Protein AF-A0A1H9XNV6-F1 (afdb_monomer_lite)

Structure (mmCIF, N/CA/C/O backbone):
data_AF-A0A1H9XNV6-F1
#
_entry.id   AF-A0A1H9XNV6-F1
#
loop_
_atom_site.group_PDB
_atom_site.id
_atom_site.type_symbol
_atom_site.label_atom_id
_atom_site.label_alt_id
_atom_site.label_comp_id
_atom_site.label_asym_id
_atom_site.label_entity_id
_atom_site.label_seq_id
_atom_site.pdbx_PDB_ins_code
_atom_site.Cartn_x
_atom_site.Cartn_y
_atom_site.Cartn_z
_atom_site.occupancy
_atom_site.B_iso_or_equiv
_atom_site.auth_seq_id
_atom_site.auth_comp_id
_atom_site.auth_asym_id
_atom_site.auth_atom_id
_atom_site.pdbx_PDB_model_num
ATOM 1 N N . MET A 1 1 ? 0.832 6.427 0.442 1.00 56.38 1 MET A N 1
ATOM 2 C CA . MET A 1 1 ? 0.670 7.611 1.283 1.00 56.38 1 MET A CA 1
ATOM 3 C C . MET A 1 1 ? -0.783 7.659 1.740 1.00 56.38 1 MET A C 1
ATOM 5 O O . MET A 1 1 ? -1.676 7.800 0.912 1.00 56.38 1 MET A O 1
ATOM 9 N N . ILE A 1 2 ? -1.029 7.359 3.017 1.00 61.12 2 ILE A N 1
ATOM 10 C CA . ILE A 1 2 ? -2.388 7.153 3.539 1.00 61.12 2 ILE A CA 1
ATOM 11 C C . ILE A 1 2 ? -2.660 8.189 4.638 1.00 61.12 2 ILE A C 1
ATOM 13 O O . ILE A 1 2 ? -2.152 8.027 5.748 1.00 61.12 2 ILE A O 1
ATOM 17 N N . ASP A 1 3 ? -3.469 9.208 4.348 1.00 64.69 3 ASP A N 1
ATOM 18 C CA . ASP A 1 3 ? -4.122 10.038 5.367 1.00 64.69 3 ASP A CA 1
ATOM 19 C C . ASP A 1 3 ? -5.296 9.254 5.970 1.00 64.69 3 ASP A C 1
ATOM 21 O O . ASP A 1 3 ? -6.342 9.085 5.349 1.00 64.69 3 ASP A O 1
ATOM 25 N N . VAL A 1 4 ? -5.094 8.700 7.165 1.00 65.44 4 VAL A N 1
ATOM 26 C CA . VAL A 1 4 ? -6.136 7.982 7.920 1.00 65.44 4 VAL A CA 1
ATOM 27 C C . VAL A 1 4 ? -6.891 8.929 8.861 1.00 65.44 4 VAL A C 1
ATOM 29 O O . VAL A 1 4 ? -8.030 8.643 9.229 1.00 65.44 4 VAL A O 1
ATOM 32 N N . GLU A 1 5 ? -6.277 10.049 9.252 1.00 63.59 5 GLU A N 1
ATOM 33 C CA . GLU A 1 5 ? -6.845 10.975 10.233 1.00 63.59 5 GLU A CA 1
ATOM 34 C C . GLU A 1 5 ? -7.959 11.824 9.629 1.00 63.59 5 GLU A C 1
ATOM 36 O O . GLU A 1 5 ? -9.068 11.832 10.170 1.00 63.59 5 GLU A O 1
ATOM 41 N N . GLY A 1 6 ? -7.693 12.476 8.493 1.00 60.25 6 GLY A N 1
ATOM 42 C CA . GLY A 1 6 ? -8.691 13.252 7.758 1.00 60.25 6 GLY A CA 1
ATOM 43 C C . GLY A 1 6 ? -9.775 12.362 7.157 1.00 60.25 6 GLY A C 1
ATOM 44 O O . GLY A 1 6 ? -10.949 12.726 7.115 1.00 60.25 6 GLY A O 1
ATOM 45 N N . ALA A 1 7 ? -9.395 11.144 6.776 1.00 64.62 7 ALA A N 1
ATOM 46 C CA . ALA A 1 7 ? -10.280 10.144 6.208 1.00 64.62 7 ALA A CA 1
ATOM 47 C C . ALA A 1 7 ? -11.441 9.737 7.122 1.00 64.62 7 ALA A C 1
ATOM 49 O O . ALA A 1 7 ? -12.591 9.659 6.692 1.00 64.62 7 ALA A O 1
ATOM 50 N N . LEU A 1 8 ? -11.122 9.437 8.378 1.00 72.75 8 LEU A N 1
ATOM 51 C CA . LEU A 1 8 ? -12.080 8.913 9.347 1.00 72.75 8 LEU A CA 1
ATOM 52 C C . LEU A 1 8 ? -12.592 9.991 10.312 1.00 72.75 8 LEU A C 1
ATOM 54 O O . LEU A 1 8 ? -13.375 9.666 11.195 1.00 72.75 8 LEU A O 1
ATOM 58 N N . ASP A 1 9 ? -12.171 11.250 10.159 1.00 77.12 9 ASP A N 1
ATOM 59 C CA . ASP A 1 9 ? -12.415 12.322 11.135 1.00 77.12 9 ASP A CA 1
ATOM 60 C C . ASP A 1 9 ? -11.984 11.911 12.558 1.00 77.12 9 ASP A C 1
ATOM 62 O O . ASP A 1 9 ? -12.697 12.078 13.552 1.00 77.12 9 ASP A O 1
ATOM 66 N N . LEU A 1 10 ? -10.786 11.321 12.663 1.00 80.62 10 LEU A N 1
ATOM 67 C CA . LEU A 1 10 ? -10.248 10.856 13.946 1.00 80.62 10 LEU A CA 1
ATOM 68 C C . LEU A 1 10 ? -10.133 12.018 14.943 1.00 80.62 10 LEU A C 1
ATOM 70 O O . LEU A 1 10 ? -10.534 11.882 16.103 1.00 80.62 10 LEU A O 1
ATOM 74 N N . GLY A 1 11 ? -9.677 13.181 14.469 1.00 79.81 11 GLY A N 1
ATOM 75 C CA . GLY A 1 11 ? -9.565 14.399 15.269 1.00 79.81 11 GLY A CA 1
ATOM 76 C C . GLY A 1 11 ? -10.910 14.875 15.829 1.00 79.81 11 GLY A C 1
ATOM 77 O O . GLY A 1 11 ? -10.991 15.179 17.021 1.00 79.81 11 GLY A O 1
ATOM 78 N N . GLY A 1 12 ? -11.982 14.861 15.026 1.00 82.75 12 GLY A N 1
ATOM 79 C CA . GLY A 1 12 ? -13.337 15.204 15.474 1.00 82.75 12 GLY A CA 1
ATOM 80 C C . GLY A 1 12 ? -13.887 14.262 16.550 1.00 82.75 12 GLY A C 1
ATOM 81 O O . GLY A 1 12 ? -14.719 14.662 17.365 1.00 82.75 12 GLY A O 1
ATOM 82 N N . GLN A 1 13 ? -13.367 13.034 16.624 1.00 85.19 13 GLN A N 1
ATOM 83 C CA . GLN A 1 13 ? -13.712 12.036 17.643 1.00 85.19 13 GLN A CA 1
ATOM 84 C C . GLN A 1 13 ? -12.765 12.027 18.858 1.00 85.19 13 GLN A C 1
ATOM 86 O O . GLN A 1 13 ? -12.907 11.176 19.749 1.00 85.19 13 GLN A O 1
ATOM 91 N N . GLY A 1 14 ? -11.801 12.954 18.913 1.00 86.44 14 GLY A N 1
ATOM 92 C CA . GLY A 1 14 ? -10.787 13.026 19.967 1.00 86.44 14 GLY A CA 1
ATOM 93 C C . GLY A 1 14 ? -9.754 11.897 19.903 1.00 86.44 14 GLY A C 1
ATOM 94 O O . GLY A 1 14 ? -9.143 11.569 20.922 1.00 86.44 14 GLY A O 1
ATOM 95 N N . VAL A 1 15 ? -9.586 11.278 18.732 1.00 87.94 15 VAL A N 1
ATOM 96 C CA . VAL A 1 15 ? -8.558 10.273 18.461 1.00 87.94 15 VAL A CA 1
ATOM 97 C C . VAL A 1 15 ? -7.343 10.956 17.842 1.00 87.94 15 VAL A C 1
ATOM 99 O O . VAL A 1 15 ? -7.462 11.736 16.905 1.00 87.94 15 VAL A O 1
ATOM 102 N N . SER A 1 16 ? -6.164 10.614 18.349 1.00 88.12 16 SER A N 1
ATOM 103 C CA . SER A 1 16 ? -4.876 10.979 17.749 1.00 88.12 16 SER A CA 1
ATOM 104 C C . SER A 1 16 ? -4.240 9.756 17.102 1.00 88.12 16 SER A C 1
ATOM 106 O O . SER A 1 16 ? -4.305 8.666 17.680 1.00 88.12 16 SER A O 1
ATOM 108 N N . ALA A 1 17 ? -3.611 9.912 15.939 1.00 86.19 17 ALA A N 1
ATOM 109 C CA . ALA A 1 17 ? -2.776 8.890 15.331 1.00 86.19 17 ALA A CA 1
ATOM 110 C C . ALA A 1 17 ? -1.292 9.256 15.451 1.00 86.19 17 ALA A C 1
ATOM 112 O O . ALA A 1 17 ? -0.876 10.408 15.400 1.00 86.19 17 ALA A O 1
ATOM 113 N N . ALA A 1 18 ? -0.461 8.236 15.629 1.00 86.75 18 ALA A N 1
ATOM 114 C CA . ALA A 1 18 ? 0.985 8.370 15.590 1.00 86.75 18 ALA A CA 1
ATOM 115 C C . ALA A 1 18 ? 1.593 7.192 14.837 1.00 86.75 18 ALA A C 1
ATOM 117 O O . ALA A 1 18 ? 1.242 6.035 15.079 1.00 86.75 18 ALA A O 1
ATOM 118 N N . THR A 1 19 ? 2.550 7.465 13.959 1.00 85.38 19 THR A N 1
ATOM 119 C CA . THR A 1 19 ? 3.319 6.424 13.271 1.00 85.38 19 THR A CA 1
ATOM 120 C C . THR A 1 19 ? 4.231 5.654 14.225 1.00 85.38 19 THR A C 1
ATOM 122 O O . THR A 1 19 ? 4.828 6.239 15.129 1.00 85.38 19 THR A O 1
ATOM 125 N N . ILE A 1 20 ? 4.400 4.349 13.997 1.00 86.50 20 ILE A N 1
ATOM 126 C CA . ILE A 1 20 ? 5.272 3.476 14.800 1.00 86.50 20 ILE A CA 1
ATOM 127 C C . ILE A 1 20 ? 6.121 2.547 13.926 1.00 86.50 20 ILE A C 1
ATOM 129 O O . ILE A 1 20 ? 5.729 2.165 12.831 1.00 86.50 20 ILE A O 1
ATOM 133 N N . GLY A 1 21 ? 7.276 2.104 14.429 1.00 77.50 21 GLY A N 1
ATOM 134 C CA . GLY A 1 21 ? 7.992 0.958 13.849 1.00 77.50 21 GLY A CA 1
ATOM 135 C C . GLY A 1 21 ? 8.561 1.166 12.438 1.00 77.50 21 GLY A C 1
ATOM 136 O O . GLY A 1 21 ? 8.594 0.220 11.656 1.00 77.50 21 GLY A O 1
ATOM 137 N N . GLY A 1 22 ? 9.021 2.377 12.111 1.00 71.81 22 GLY A N 1
ATOM 138 C CA . GLY A 1 22 ? 9.703 2.673 10.842 1.00 71.81 22 GLY A CA 1
ATOM 139 C C . GLY A 1 22 ? 8.823 3.291 9.753 1.00 71.81 22 GLY A C 1
ATOM 140 O O . GLY A 1 22 ? 9.352 3.664 8.706 1.00 71.81 22 GLY A O 1
ATOM 141 N N . SER A 1 23 ? 7.522 3.449 10.009 1.00 75.12 23 SER A N 1
ATOM 142 C CA . SER A 1 23 ? 6.676 4.405 9.290 1.00 75.12 23 SER A CA 1
ATOM 143 C C . SER A 1 23 ? 6.965 5.828 9.766 1.00 75.12 23 SER A C 1
ATOM 145 O O . SER A 1 23 ? 7.328 6.020 10.929 1.00 75.12 23 SER A O 1
ATOM 147 N N . GLY A 1 24 ? 6.781 6.813 8.895 1.00 72.94 24 GLY A N 1
ATOM 148 C CA . GLY A 1 24 ? 6.960 8.225 9.228 1.00 72.94 24 GLY A CA 1
ATOM 149 C C . GLY A 1 24 ? 5.939 9.097 8.517 1.00 72.94 24 GLY A C 1
ATOM 150 O O . GLY A 1 24 ? 5.218 8.614 7.648 1.00 72.94 24 GLY A O 1
ATOM 151 N N . HIS A 1 25 ? 5.899 10.371 8.887 1.00 68.56 25 HIS A N 1
ATOM 152 C CA . HIS A 1 25 ? 5.099 11.359 8.178 1.00 68.56 25 HIS A CA 1
ATOM 153 C C . HIS A 1 25 ? 5.907 11.998 7.049 1.00 68.56 25 HIS A C 1
ATOM 155 O O . HIS A 1 25 ? 7.105 12.258 7.200 1.00 68.56 25 HIS A O 1
ATOM 161 N N . ILE A 1 26 ? 5.242 12.232 5.924 1.00 63.69 26 ILE A N 1
ATOM 162 C CA . ILE A 1 26 ? 5.661 13.204 4.916 1.00 63.69 26 ILE A CA 1
ATOM 163 C C . ILE A 1 26 ? 4.458 14.123 4.759 1.00 63.69 26 ILE A C 1
ATOM 165 O O . ILE A 1 26 ? 3.396 13.654 4.363 1.00 63.69 26 ILE A O 1
ATOM 169 N N . ASP A 1 27 ? 4.627 15.390 5.129 1.00 69.00 27 ASP A N 1
ATOM 170 C CA . ASP A 1 27 ? 3.523 16.338 5.293 1.00 69.00 27 ASP A CA 1
ATOM 171 C C . ASP A 1 27 ? 2.442 15.767 6.241 1.00 69.00 27 ASP A C 1
ATOM 173 O O . ASP A 1 27 ? 2.792 15.252 7.309 1.00 69.00 27 ASP A O 1
ATOM 177 N N . ASP A 1 28 ? 1.161 15.832 5.875 1.00 63.50 28 ASP A N 1
ATOM 178 C CA . ASP A 1 28 ? 0.044 15.326 6.693 1.00 63.50 28 ASP A CA 1
ATOM 179 C C . ASP A 1 28 ? -0.185 13.811 6.534 1.00 63.50 28 ASP A C 1
ATOM 181 O O . ASP A 1 28 ? -1.018 13.207 7.208 1.00 63.50 28 ASP A O 1
ATOM 185 N N . ASP A 1 29 ? 0.587 13.156 5.671 1.00 63.88 29 ASP A N 1
ATOM 186 C CA . ASP A 1 29 ? 0.345 11.777 5.303 1.00 63.88 29 ASP A CA 1
ATOM 187 C C . ASP A 1 29 ? 1.279 10.777 5.980 1.00 63.88 29 ASP A C 1
ATOM 189 O O . ASP A 1 29 ? 2.454 11.036 6.259 1.00 63.88 29 ASP A O 1
ATOM 193 N N . VAL A 1 30 ? 0.783 9.545 6.129 1.00 67.88 30 VAL A N 1
ATOM 194 C CA . VAL A 1 30 ? 1.601 8.435 6.608 1.00 67.88 30 VAL A CA 1
ATOM 195 C C . VAL A 1 30 ? 2.302 7.728 5.450 1.00 67.88 30 VAL A C 1
ATOM 197 O O . VAL A 1 30 ? 1.680 7.200 4.515 1.00 67.88 30 VAL A O 1
ATOM 200 N N . ASN A 1 31 ? 3.627 7.662 5.557 1.00 70.56 31 ASN A N 1
ATOM 201 C CA . ASN A 1 31 ? 4.502 6.914 4.675 1.00 70.56 31 ASN A CA 1
ATOM 202 C C . ASN A 1 31 ? 4.976 5.611 5.335 1.00 70.56 31 ASN A C 1
ATOM 204 O O . ASN A 1 31 ? 5.517 5.596 6.447 1.00 70.56 31 ASN A O 1
ATOM 208 N N . PHE A 1 32 ? 4.823 4.513 4.600 1.00 72.88 32 PHE A N 1
ATOM 209 C CA . PHE A 1 32 ? 5.294 3.193 4.986 1.00 72.88 32 PHE A CA 1
ATOM 210 C C . PHE A 1 32 ? 6.372 2.724 4.019 1.00 72.88 32 PHE A C 1
ATOM 212 O O . PHE A 1 32 ? 6.174 2.708 2.806 1.00 72.88 32 PHE A O 1
ATOM 219 N N . LYS A 1 33 ? 7.501 2.269 4.562 1.00 72.38 33 LYS A N 1
ATOM 220 C CA . LYS A 1 33 ? 8.543 1.623 3.759 1.00 72.38 33 LYS A CA 1
ATOM 221 C C . LYS A 1 33 ? 8.139 0.194 3.414 1.00 72.38 33 LYS A C 1
ATOM 223 O O . LYS A 1 33 ? 7.502 -0.485 4.216 1.00 72.38 33 LYS A O 1
ATOM 228 N N . VAL A 1 34 ? 8.582 -0.296 2.262 1.00 75.69 34 VAL A N 1
ATOM 229 C CA . VAL A 1 34 ? 8.414 -1.704 1.880 1.00 75.69 34 VAL A CA 1
ATOM 230 C C . VAL A 1 34 ? 9.243 -2.597 2.809 1.00 75.69 34 VAL A C 1
ATOM 232 O O . VAL A 1 34 ? 10.436 -2.370 3.016 1.00 75.69 34 VAL A O 1
ATOM 235 N N . ALA A 1 35 ? 8.616 -3.620 3.387 1.00 74.69 35 ALA A N 1
ATOM 236 C CA . ALA A 1 35 ? 9.266 -4.572 4.278 1.00 74.69 35 ALA A CA 1
ATOM 237 C C . ALA A 1 35 ? 9.930 -5.719 3.514 1.00 74.69 35 ALA A C 1
ATOM 239 O O . ALA A 1 35 ? 9.489 -6.130 2.434 1.00 74.69 35 ALA A O 1
ATOM 240 N N . LYS A 1 36 ? 10.960 -6.305 4.137 1.00 73.12 36 LYS A N 1
ATOM 241 C CA . LYS A 1 36 ? 11.574 -7.554 3.675 1.00 73.12 36 LYS A CA 1
ATOM 242 C C . LYS A 1 36 ? 10.513 -8.660 3.601 1.00 73.12 36 LYS A C 1
ATOM 244 O O . LYS A 1 36 ? 9.711 -8.809 4.516 1.00 73.12 36 LYS A O 1
ATOM 249 N N . GLY A 1 37 ? 10.543 -9.446 2.525 1.00 71.25 37 GLY A N 1
ATOM 250 C CA . GLY A 1 37 ? 9.551 -10.494 2.260 1.00 71.25 37 GLY A CA 1
ATOM 251 C C . GLY A 1 37 ? 8.374 -10.036 1.396 1.00 71.25 37 GLY A C 1
ATOM 252 O O . GLY A 1 37 ? 7.551 -10.867 1.025 1.00 71.25 37 GLY A O 1
ATOM 253 N N . SER A 1 38 ? 8.318 -8.750 1.032 1.00 76.25 38 SER A N 1
ATOM 254 C CA . SER A 1 38 ? 7.492 -8.298 -0.089 1.00 76.25 38 SER A CA 1
ATOM 255 C C . SER A 1 38 ? 7.931 -9.000 -1.368 1.00 76.25 38 SER A C 1
ATOM 257 O O . SER A 1 38 ? 9.128 -9.123 -1.633 1.00 76.25 38 SER A O 1
ATOM 259 N N . ALA A 1 39 ? 6.967 -9.463 -2.151 1.00 80.81 39 ALA A N 1
ATOM 260 C CA . ALA A 1 39 ? 7.216 -10.188 -3.383 1.00 80.81 39 ALA A CA 1
ATOM 261 C C . ALA A 1 39 ? 6.242 -9.723 -4.458 1.00 80.81 39 ALA A C 1
ATOM 263 O O . ALA A 1 39 ? 5.031 -9.670 -4.238 1.00 80.81 39 ALA A O 1
ATOM 264 N N . ILE A 1 40 ? 6.787 -9.432 -5.632 1.00 79.88 40 ILE A N 1
ATOM 265 C CA . ILE A 1 40 ? 6.027 -9.112 -6.834 1.00 79.88 40 ILE A CA 1
ATOM 266 C C . ILE A 1 40 ? 6.156 -10.312 -7.762 1.00 79.88 40 ILE A C 1
ATOM 268 O O . ILE A 1 40 ? 7.252 -10.834 -7.959 1.00 79.88 40 ILE A O 1
ATOM 272 N N . SER A 1 41 ? 5.028 -10.783 -8.277 1.00 81.81 41 SER A N 1
ATOM 273 C CA . SER A 1 41 ? 4.967 -11.855 -9.264 1.00 81.81 41 SER A CA 1
ATOM 274 C C . SER A 1 41 ? 4.887 -11.234 -10.649 1.00 81.81 41 SER A C 1
ATOM 276 O O . SER A 1 41 ? 3.997 -10.428 -10.917 1.00 81.81 41 SER A O 1
ATOM 278 N N . TYR A 1 42 ? 5.804 -11.613 -11.530 1.00 80.06 42 TYR A N 1
ATOM 279 C CA . TYR A 1 42 ? 5.866 -11.109 -12.894 1.00 80.06 42 TYR A CA 1
ATOM 280 C C . TYR A 1 42 ? 6.319 -12.206 -13.858 1.00 80.06 42 TYR A C 1
ATOM 282 O O . TYR A 1 42 ? 7.082 -13.095 -13.486 1.00 80.06 42 TYR A O 1
ATOM 290 N N . ASP A 1 43 ? 5.821 -12.137 -15.089 1.00 77.56 43 ASP A N 1
ATOM 291 C CA . ASP A 1 43 ? 6.301 -12.901 -16.247 1.00 77.56 43 ASP A CA 1
ATOM 292 C C . ASP A 1 43 ? 5.819 -12.164 -17.504 1.00 77.56 43 ASP A C 1
ATOM 294 O O . ASP A 1 43 ? 4.636 -12.213 -17.859 1.00 77.56 43 ASP A O 1
ATOM 298 N N . ARG A 1 44 ? 6.738 -11.383 -18.090 1.00 76.38 44 ARG A N 1
ATOM 299 C CA . ARG A 1 44 ? 6.531 -10.362 -19.141 1.00 76.38 44 ARG A CA 1
ATOM 300 C C . ARG A 1 44 ? 5.603 -9.190 -18.799 1.00 76.38 44 ARG A C 1
ATOM 302 O O . ARG A 1 44 ? 5.702 -8.160 -19.448 1.00 76.38 44 ARG A O 1
ATOM 309 N N . GLN A 1 45 ? 4.762 -9.323 -17.779 1.00 78.88 45 GLN A N 1
ATOM 310 C CA . GLN A 1 45 ? 3.953 -8.273 -17.148 1.00 78.88 45 GLN A CA 1
ATOM 311 C C . GLN A 1 45 ? 3.908 -8.525 -15.634 1.00 78.88 45 GLN A C 1
ATOM 313 O O . GLN A 1 45 ? 4.161 -9.654 -15.188 1.00 78.88 45 GLN A O 1
ATOM 318 N N . ILE A 1 46 ? 3.582 -7.505 -14.834 1.00 80.38 46 ILE A N 1
ATOM 319 C CA . ILE A 1 46 ? 3.292 -7.690 -13.406 1.00 80.38 46 ILE A CA 1
ATOM 320 C C . ILE A 1 46 ? 1.937 -8.397 -13.293 1.00 80.38 46 ILE A C 1
ATOM 322 O O . ILE A 1 46 ? 0.962 -7.932 -13.856 1.00 80.38 46 ILE A O 1
ATOM 326 N N . ARG A 1 47 ? 1.876 -9.530 -12.581 1.00 81.81 47 ARG A N 1
ATOM 327 C CA . ARG A 1 47 ? 0.661 -10.368 -12.445 1.00 81.81 47 ARG A CA 1
ATOM 328 C C . ARG A 1 47 ? 0.030 -10.314 -11.052 1.00 81.81 47 ARG A C 1
ATOM 330 O O . ARG A 1 47 ? -0.964 -10.992 -10.780 1.00 81.81 47 ARG A O 1
ATOM 337 N N . GLY A 1 48 ? 0.674 -9.607 -10.129 1.00 80.19 48 GLY A N 1
ATOM 338 C CA . GLY A 1 48 ? 0.274 -9.510 -8.734 1.00 80.19 48 GLY A CA 1
ATOM 339 C C . GLY A 1 48 ? 1.463 -9.579 -7.787 1.00 80.19 48 GLY A C 1
ATOM 340 O O . GLY A 1 48 ? 2.614 -9.373 -8.166 1.00 80.19 48 GLY A O 1
ATOM 341 N N . GLY A 1 49 ? 1.185 -9.873 -6.524 1.00 82.12 49 GLY A N 1
ATOM 342 C CA . GLY A 1 49 ? 2.197 -9.903 -5.480 1.00 82.12 49 GLY A CA 1
ATOM 343 C C . GLY A 1 49 ? 1.653 -9.404 -4.158 1.00 82.12 49 GLY A C 1
ATOM 344 O O . GLY A 1 49 ? 0.574 -8.817 -4.094 1.00 82.12 49 GLY A O 1
ATOM 345 N N . ARG A 1 50 ? 2.418 -9.640 -3.099 1.00 85.38 50 ARG A N 1
ATOM 346 C CA . ARG A 1 50 ? 2.125 -9.125 -1.769 1.00 85.38 50 ARG A CA 1
ATOM 347 C C . ARG A 1 50 ? 3.216 -8.153 -1.380 1.00 85.38 50 ARG A C 1
ATOM 349 O O . ARG A 1 50 ? 4.381 -8.539 -1.279 1.00 85.38 50 ARG A O 1
ATOM 356 N N . VAL A 1 51 ? 2.822 -6.922 -1.100 1.00 84.25 51 VAL A N 1
ATOM 357 C CA . VAL A 1 51 ? 3.720 -5.918 -0.546 1.00 84.25 51 VAL A CA 1
ATOM 358 C C . VAL A 1 51 ? 3.436 -5.769 0.932 1.00 84.25 51 VAL A C 1
ATOM 360 O O . VAL A 1 51 ? 2.318 -5.474 1.337 1.00 84.25 51 VAL A O 1
ATOM 363 N N . LEU A 1 52 ? 4.454 -6.033 1.737 1.00 83.94 52 LEU A N 1
ATOM 364 C CA . LEU A 1 52 ? 4.438 -5.852 3.177 1.00 83.94 52 LEU A CA 1
ATOM 365 C C . LEU A 1 52 ? 4.920 -4.435 3.488 1.00 83.94 52 LEU A C 1
ATOM 367 O O . LEU A 1 52 ? 5.892 -3.965 2.899 1.00 83.94 52 LEU A O 1
ATOM 371 N N . LEU A 1 53 ? 4.265 -3.768 4.430 1.00 83.81 53 LEU A N 1
ATOM 372 C CA . LEU A 1 53 ? 4.576 -2.400 4.831 1.00 83.81 53 LEU A CA 1
ATOM 373 C C . LEU A 1 53 ? 5.189 -2.402 6.238 1.00 83.81 53 LEU A C 1
ATOM 375 O O . LEU A 1 53 ? 4.641 -2.998 7.168 1.00 83.81 53 LEU A O 1
ATOM 379 N N . LEU A 1 54 ? 6.352 -1.766 6.390 1.00 83.19 54 LEU A N 1
ATOM 380 C CA . LEU A 1 54 ? 7.043 -1.604 7.669 1.00 83.19 54 LEU A CA 1
ATOM 381 C C . LEU A 1 54 ? 6.337 -0.571 8.533 1.00 83.19 54 LEU A C 1
ATOM 383 O O . LEU A 1 54 ? 6.022 0.523 8.073 1.00 83.19 54 LEU A O 1
ATOM 387 N N . GLY A 1 55 ? 6.200 -0.901 9.812 1.00 86.50 55 GLY A N 1
ATOM 388 C CA . GLY A 1 55 ? 5.633 -0.012 10.811 1.00 86.50 55 GLY A CA 1
ATOM 389 C C . GLY A 1 55 ? 4.132 -0.170 10.979 1.00 86.50 55 GLY A C 1
ATOM 390 O O . GLY A 1 55 ? 3.579 -1.268 10.847 1.00 86.50 55 GLY A O 1
ATOM 391 N N . GLY A 1 56 ? 3.486 0.924 11.360 1.00 88.12 56 GLY A N 1
ATOM 392 C CA . GLY A 1 56 ? 2.088 0.912 11.743 1.00 88.12 56 GLY A CA 1
ATOM 393 C C . GLY A 1 56 ? 1.595 2.250 12.266 1.00 88.12 56 GLY A C 1
ATOM 394 O O . GLY A 1 56 ? 2.315 3.246 12.266 1.00 88.12 56 GLY A O 1
ATOM 395 N N . LEU A 1 57 ? 0.367 2.234 12.766 1.00 89.00 57 LEU A N 1
ATOM 396 C CA . LEU A 1 57 ? -0.272 3.359 13.431 1.00 89.00 57 LEU A CA 1
ATOM 397 C C . LEU A 1 57 ? -0.594 2.979 14.867 1.00 89.00 57 LEU A C 1
ATOM 399 O O . LEU A 1 57 ? -1.057 1.874 15.147 1.00 89.00 57 LEU A O 1
ATOM 403 N N . ARG A 1 58 ? -0.387 3.915 15.781 1.00 91.69 58 ARG A N 1
ATOM 404 C CA . ARG A 1 58 ? -0.967 3.893 17.114 1.00 91.69 58 ARG A CA 1
ATOM 405 C C . ARG A 1 58 ? -2.049 4.954 17.158 1.00 91.69 58 ARG A C 1
ATOM 407 O O . ARG A 1 58 ? -1.736 6.136 17.087 1.00 91.69 58 ARG A O 1
ATOM 414 N N . LEU A 1 59 ? -3.287 4.512 17.305 1.00 91.94 59 LEU A N 1
ATOM 415 C CA . LEU A 1 59 ? -4.435 5.367 17.554 1.00 91.94 59 LEU A CA 1
ATOM 416 C C . LEU A 1 59 ? -4.659 5.454 19.063 1.00 91.94 59 LEU A C 1
ATOM 418 O O . LEU A 1 59 ? -4.525 4.443 19.758 1.00 91.94 59 LEU A O 1
ATOM 422 N N . ALA A 1 60 ? -4.974 6.636 19.578 1.00 92.75 60 ALA A N 1
ATOM 423 C CA . ALA A 1 60 ? -5.190 6.844 21.005 1.00 92.75 60 ALA A CA 1
ATOM 424 C C . ALA A 1 60 ? -6.343 7.812 21.276 1.00 92.75 60 ALA A C 1
ATOM 426 O O . ALA A 1 60 ? -6.427 8.863 20.638 1.00 92.75 60 ALA A O 1
ATOM 427 N N . LYS A 1 61 ? -7.181 7.471 22.263 1.00 93.12 61 LYS A N 1
ATOM 428 C CA . LYS A 1 61 ? -8.255 8.319 22.801 1.00 93.12 61 LYS A CA 1
ATOM 429 C C . LYS A 1 61 ? -8.260 8.221 24.324 1.00 93.12 61 LYS A C 1
ATOM 431 O O . LYS A 1 61 ? -8.576 7.178 24.891 1.00 93.12 61 LYS A O 1
ATOM 436 N N . GLY A 1 62 ? -7.885 9.305 25.001 1.00 90.62 62 GLY A N 1
ATOM 437 C CA . GLY A 1 62 ? -7.667 9.274 26.450 1.00 90.62 62 GLY A CA 1
ATOM 438 C C . GLY A 1 62 ? -6.576 8.264 26.829 1.00 90.62 62 GLY A C 1
ATOM 439 O O . GLY A 1 62 ? -5.444 8.374 26.363 1.00 90.62 62 GLY A O 1
ATOM 440 N N . THR A 1 63 ? -6.913 7.286 27.673 1.00 90.38 63 THR A N 1
ATOM 441 C CA . THR A 1 63 ? -6.009 6.192 28.076 1.00 90.38 63 THR A CA 1
ATOM 442 C C . THR A 1 63 ? -6.057 4.982 27.145 1.00 90.38 63 THR A C 1
ATOM 444 O O . THR A 1 63 ? -5.179 4.124 27.228 1.00 90.38 63 THR A O 1
ATOM 447 N N . GLU A 1 64 ? -7.061 4.902 26.271 1.00 93.31 64 GLU A N 1
ATOM 448 C CA . GLU A 1 64 ? -7.239 3.780 25.355 1.00 93.31 64 GLU A CA 1
ATOM 449 C C . GLU A 1 64 ? -6.305 3.903 24.156 1.00 93.31 64 GLU A C 1
ATOM 451 O O . GLU A 1 64 ? -6.096 4.990 23.605 1.00 93.31 64 GLU A O 1
ATOM 456 N N . THR A 1 65 ? -5.746 2.768 23.733 1.00 93.12 65 THR A N 1
ATOM 457 C CA . THR A 1 65 ? -4.839 2.708 22.584 1.00 93.12 65 THR A CA 1
ATOM 458 C C . THR A 1 65 ? -5.152 1.520 21.687 1.00 93.12 65 THR A C 1
ATOM 460 O O . THR A 1 65 ? -5.443 0.420 22.152 1.00 93.12 65 THR A O 1
ATOM 463 N N . LEU A 1 66 ? -5.039 1.734 20.379 1.00 94.12 66 LEU A N 1
ATOM 464 C CA . LEU A 1 66 ? -5.230 0.722 19.353 1.00 94.12 66 LEU A CA 1
ATOM 465 C C . LEU A 1 66 ? -4.045 0.738 18.387 1.00 94.12 66 LEU A C 1
ATOM 467 O O . LEU A 1 66 ? -3.692 1.772 17.826 1.00 94.12 66 LEU A O 1
ATOM 471 N N . LEU A 1 67 ? -3.432 -0.426 18.176 1.00 93.81 67 LEU A N 1
ATOM 472 C CA . LEU A 1 67 ? -2.314 -0.5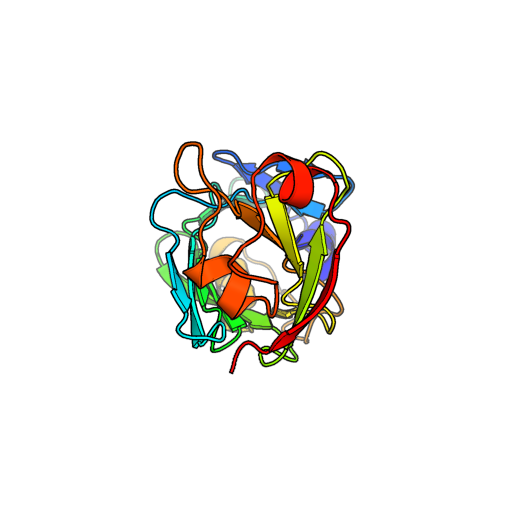82 17.248 1.00 93.81 67 LEU A CA 1
ATOM 473 C C . LEU A 1 67 ? -2.789 -1.165 15.920 1.00 93.81 67 LEU A C 1
ATOM 475 O O . LEU A 1 67 ? -3.361 -2.252 15.890 1.00 93.81 67 LEU A O 1
ATOM 479 N N . VAL A 1 68 ? -2.482 -0.486 14.822 1.00 91.75 68 VAL A N 1
ATOM 480 C CA . VAL A 1 68 ? -2.610 -0.993 13.454 1.00 91.75 68 VAL A CA 1
ATOM 481 C C . VAL A 1 68 ? -1.211 -1.342 12.964 1.00 91.75 68 VAL A C 1
ATOM 483 O O . VAL A 1 68 ? -0.338 -0.484 12.921 1.00 91.75 68 VAL A O 1
ATOM 486 N N . SER A 1 69 ? -0.953 -2.603 12.637 1.00 91.50 69 SER A N 1
ATOM 487 C CA . SER A 1 69 ? 0.397 -3.081 12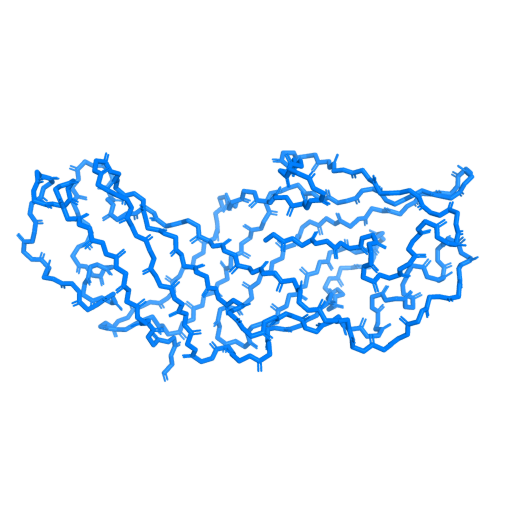.306 1.00 91.50 69 SER A CA 1
ATOM 488 C C . SER A 1 69 ? 0.367 -4.216 11.290 1.00 91.50 69 SER A C 1
ATOM 490 O O . SER A 1 69 ? -0.692 -4.771 11.003 1.00 91.50 69 SER A O 1
ATOM 492 N N . GLY A 1 70 ? 1.534 -4.579 10.748 1.00 88.50 70 GLY A N 1
ATOM 493 C CA . GLY A 1 70 ? 1.650 -5.714 9.827 1.00 88.50 70 GLY A CA 1
ATOM 494 C C . GLY A 1 70 ? 0.803 -5.523 8.572 1.00 88.50 70 GLY A C 1
ATOM 495 O O . GLY A 1 70 ? 0.106 -6.444 8.148 1.00 88.50 70 GLY A O 1
ATOM 496 N N . MET A 1 71 ? 0.812 -4.304 8.034 1.00 89.19 71 MET A N 1
ATOM 497 C CA . MET A 1 71 ? 0.038 -3.972 6.849 1.00 89.19 71 MET A CA 1
ATOM 498 C C . MET A 1 71 ? 0.578 -4.701 5.625 1.00 89.19 71 MET A C 1
ATOM 500 O O . MET A 1 71 ? 1.790 -4.845 5.445 1.00 89.19 71 MET A O 1
ATOM 504 N N . SER A 1 72 ? -0.335 -5.137 4.767 1.00 89.44 72 SER A N 1
ATOM 505 C CA . SER A 1 72 ? 0.007 -5.700 3.473 1.00 89.44 72 SER A CA 1
ATOM 506 C C . SER A 1 72 ? -0.989 -5.290 2.400 1.00 89.44 72 SER A C 1
ATOM 508 O O . SER A 1 72 ? -2.189 -5.208 2.664 1.00 89.44 72 SER A O 1
ATOM 510 N N . ALA A 1 73 ? -0.480 -5.050 1.197 1.00 87.25 73 ALA A N 1
ATOM 511 C CA . ALA A 1 73 ? -1.261 -4.791 0.001 1.00 87.25 73 ALA A CA 1
ATOM 512 C C . ALA A 1 73 ? -1.109 -5.966 -0.970 1.00 87.25 73 ALA A C 1
ATOM 514 O O . ALA A 1 73 ? 0.006 -6.419 -1.248 1.00 87.25 73 ALA A O 1
ATOM 515 N N . ASP A 1 74 ? -2.232 -6.463 -1.475 1.00 87.25 74 ASP A N 1
ATOM 516 C CA . ASP A 1 74 ? -2.2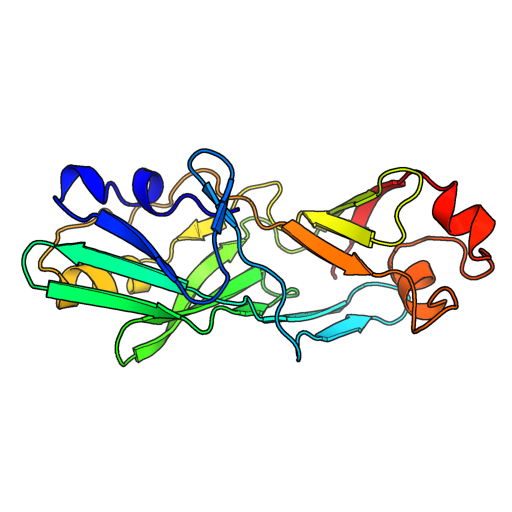66 -7.424 -2.570 1.00 87.25 74 ASP A CA 1
ATOM 517 C C . ASP A 1 74 ? -2.348 -6.661 -3.896 1.00 87.25 74 ASP A C 1
ATOM 519 O O . ASP A 1 74 ? -3.311 -5.943 -4.149 1.00 87.25 74 ASP A O 1
ATOM 523 N N . LEU A 1 75 ? -1.326 -6.796 -4.740 1.00 80.88 75 LEU A N 1
ATOM 524 C CA . LEU A 1 75 ? -1.202 -6.022 -5.979 1.00 80.88 75 LEU A CA 1
ATOM 525 C C . LEU A 1 75 ? -2.217 -6.423 -7.051 1.00 80.88 75 LEU A C 1
ATOM 527 O O . LEU A 1 75 ? -2.473 -5.640 -7.954 1.00 80.88 75 LEU A O 1
ATOM 531 N N . LYS A 1 76 ? -2.783 -7.632 -6.970 1.00 80.62 76 LYS A N 1
ATOM 532 C CA . LYS A 1 76 ? -3.745 -8.130 -7.960 1.00 80.62 76 LYS A CA 1
ATOM 533 C C . LYS A 1 76 ? -5.153 -7.624 -7.669 1.00 80.62 76 LYS A C 1
ATOM 535 O O . LYS A 1 76 ? -5.904 -7.269 -8.568 1.00 80.62 76 LYS A O 1
ATOM 540 N N . THR A 1 77 ? -5.534 -7.660 -6.400 1.00 82.75 77 THR A N 1
ATOM 541 C CA . THR A 1 77 ? -6.880 -7.291 -5.945 1.00 82.75 77 THR A CA 1
ATOM 542 C C . THR A 1 77 ? -6.955 -5.851 -5.449 1.00 82.75 77 THR A C 1
ATOM 544 O O . THR A 1 77 ? -8.048 -5.321 -5.271 1.00 82.75 77 THR A O 1
ATOM 547 N N . GLY A 1 78 ? -5.807 -5.227 -5.181 1.00 81.31 78 GLY A N 1
ATOM 548 C CA . GLY A 1 78 ? -5.704 -3.919 -4.547 1.00 81.31 78 GLY A CA 1
ATOM 549 C C . GLY A 1 78 ? -6.132 -3.902 -3.082 1.00 81.31 78 GLY A C 1
ATOM 550 O O . GLY A 1 78 ? -6.248 -2.827 -2.500 1.00 81.31 78 GLY A O 1
ATOM 551 N N . VAL A 1 79 ? -6.412 -5.058 -2.474 1.00 88.00 79 VAL A N 1
ATOM 552 C CA . VAL A 1 79 ? -6.891 -5.131 -1.092 1.00 88.00 79 VAL A CA 1
ATOM 553 C C . VAL A 1 79 ? -5.748 -4.835 -0.128 1.00 88.00 79 VAL A C 1
ATOM 555 O O . VAL A 1 79 ? -4.664 -5.412 -0.230 1.00 88.00 79 VAL A O 1
ATOM 558 N N . ILE A 1 80 ? -6.021 -3.969 0.849 1.00 87.75 80 ILE A N 1
ATOM 559 C CA . ILE A 1 80 ? -5.098 -3.636 1.932 1.00 87.75 80 ILE A CA 1
ATOM 560 C C . ILE A 1 80 ? -5.614 -4.272 3.219 1.00 87.75 80 ILE A C 1
ATOM 562 O O . ILE A 1 80 ? -6.771 -4.087 3.602 1.00 87.75 80 ILE A O 1
ATOM 566 N N . THR A 1 81 ? -4.752 -5.018 3.900 1.00 91.88 81 THR A N 1
ATOM 567 C CA . THR A 1 81 ? -5.064 -5.693 5.165 1.00 91.88 81 THR A CA 1
ATOM 568 C C . THR A 1 81 ? -4.049 -5.345 6.240 1.00 91.88 81 THR A C 1
ATOM 570 O O . THR A 1 81 ? -2.906 -5.016 5.932 1.00 91.88 81 THR A O 1
ATOM 573 N N . ALA A 1 82 ? -4.453 -5.438 7.504 1.00 92.19 82 ALA A N 1
ATOM 574 C CA . ALA A 1 82 ? -3.582 -5.228 8.652 1.00 92.19 82 ALA A CA 1
ATOM 575 C C . ALA A 1 82 ? -4.028 -6.045 9.864 1.00 92.19 82 ALA A C 1
ATOM 577 O O . ALA A 1 82 ? -5.118 -6.617 9.912 1.00 92.19 82 ALA A O 1
ATOM 578 N N . LYS A 1 83 ? -3.185 -6.058 10.890 1.00 93.50 83 LYS A N 1
ATOM 579 C CA . LYS A 1 83 ? -3.578 -6.414 12.249 1.00 93.50 83 LYS A CA 1
ATOM 580 C C . LYS A 1 83 ? -4.053 -5.159 12.978 1.00 93.50 83 LYS A C 1
ATOM 582 O O . LYS A 1 83 ? -3.281 -4.213 13.101 1.00 93.50 83 LYS A O 1
ATOM 587 N N . VAL A 1 84 ? -5.282 -5.177 13.490 1.00 92.81 84 VAL A N 1
ATOM 588 C CA . VAL A 1 84 ? -5.906 -4.072 14.235 1.00 92.81 84 VAL A CA 1
ATOM 589 C C . VAL A 1 84 ? -6.165 -4.534 15.670 1.00 92.81 84 VAL A C 1
ATOM 591 O O . VAL A 1 84 ? -7.047 -5.353 15.942 1.00 92.81 84 VAL A O 1
ATOM 594 N N . GLY A 1 85 ? -5.333 -4.063 16.596 1.00 91.06 85 GLY A N 1
ATOM 595 C CA . GLY A 1 85 ? -5.271 -4.554 17.968 1.00 91.06 85 GLY A CA 1
ATOM 596 C C . GLY A 1 85 ? -4.852 -6.022 17.989 1.00 91.06 85 GLY A C 1
ATOM 597 O O . GLY A 1 85 ? -3.774 -6.382 17.514 1.00 91.06 85 GLY A O 1
ATOM 598 N N . LEU A 1 86 ? -5.716 -6.890 18.513 1.00 89.44 86 LEU A N 1
ATOM 599 C CA . LEU A 1 86 ? -5.500 -8.340 18.519 1.00 89.44 86 LEU A CA 1
ATOM 600 C C . LEU A 1 86 ? -6.080 -9.055 17.290 1.00 89.44 86 LEU A C 1
ATOM 602 O O . LEU A 1 86 ? -5.838 -10.248 17.138 1.00 89.44 86 LEU A O 1
ATOM 606 N N . ARG A 1 87 ? -6.802 -8.353 16.405 1.00 91.12 87 ARG A N 1
ATOM 607 C CA . ARG A 1 87 ? -7.481 -8.935 15.237 1.00 91.12 87 ARG A CA 1
ATOM 608 C C . ARG A 1 87 ? -6.559 -8.925 14.011 1.00 91.12 87 ARG A C 1
ATOM 610 O O . ARG A 1 87 ? -6.306 -7.846 13.472 1.00 91.12 87 ARG A O 1
ATOM 617 N N . PRO A 1 88 ? -6.012 -10.069 13.562 1.00 92.06 88 PRO A N 1
ATOM 618 C CA . PRO A 1 88 ? -5.214 -10.124 12.341 1.00 92.06 88 PRO A CA 1
ATOM 619 C C . PRO A 1 88 ? -6.103 -10.121 11.090 1.00 92.06 88 PRO A C 1
ATOM 621 O O . PRO A 1 88 ? -7.237 -10.589 11.129 1.00 92.06 88 PRO A O 1
ATOM 624 N N . GLY A 1 89 ? -5.560 -9.654 9.964 1.00 89.62 89 GLY A N 1
ATOM 625 C CA . GLY A 1 89 ? -6.208 -9.781 8.653 1.00 89.62 89 GLY A CA 1
ATOM 626 C C . GLY A 1 89 ? -7.447 -8.906 8.457 1.00 89.62 89 GLY A C 1
ATOM 627 O O . GLY A 1 89 ? -8.240 -9.182 7.561 1.00 89.62 89 GLY A O 1
ATOM 628 N N . ILE A 1 90 ? -7.617 -7.858 9.265 1.00 92.75 90 ILE A N 1
ATOM 629 C CA . ILE A 1 90 ? -8.675 -6.872 9.056 1.00 92.75 90 ILE A CA 1
ATOM 630 C C . ILE A 1 90 ? -8.407 -6.158 7.740 1.00 92.75 90 ILE A C 1
ATOM 632 O O . ILE A 1 90 ? -7.304 -5.656 7.504 1.00 92.75 90 ILE A O 1
ATOM 636 N N . ARG A 1 91 ? -9.421 -6.122 6.879 1.00 90.50 91 ARG A N 1
ATOM 637 C CA . ARG A 1 91 ? -9.383 -5.322 5.664 1.00 90.50 91 ARG A CA 1
ATOM 638 C C . ARG A 1 91 ? -9.448 -3.856 6.065 1.00 90.50 91 ARG A C 1
ATOM 640 O O . ARG A 1 91 ? -10.381 -3.445 6.739 1.00 90.50 91 ARG A O 1
ATOM 647 N N . LEU A 1 92 ? -8.427 -3.100 5.678 1.00 86.56 92 LEU A N 1
ATOM 648 C CA . LEU A 1 92 ? -8.400 -1.650 5.847 1.00 86.56 92 LEU A CA 1
ATOM 649 C C . LEU A 1 92 ? -9.140 -0.959 4.711 1.00 86.56 92 LEU A C 1
ATOM 651 O O . LEU A 1 92 ? -9.756 0.078 4.918 1.00 86.56 92 LEU A O 1
ATOM 655 N N . GLY A 1 93 ? -9.059 -1.534 3.511 1.00 85.06 93 GLY A N 1
ATOM 656 C CA . GLY A 1 93 ? -9.605 -0.930 2.312 1.00 85.06 93 GLY A CA 1
ATOM 657 C C . GLY A 1 93 ? -9.244 -1.681 1.039 1.00 85.06 93 GLY A C 1
ATOM 658 O O . GLY A 1 93 ? -8.761 -2.818 1.076 1.00 85.06 93 GLY A O 1
ATOM 659 N N . ALA A 1 94 ? -9.497 -1.045 -0.100 1.00 85.19 94 ALA A N 1
ATOM 660 C CA . ALA A 1 94 ? -9.041 -1.503 -1.404 1.00 85.19 94 ALA A CA 1
ATOM 661 C C . ALA A 1 94 ? -8.822 -0.345 -2.376 1.00 85.19 94 ALA A C 1
ATOM 663 O O . ALA A 1 94 ? -9.503 0.674 -2.311 1.00 85.19 94 ALA A O 1
ATOM 664 N N . ILE A 1 95 ? -7.875 -0.527 -3.285 1.00 82.44 95 ILE A N 1
ATOM 665 C CA . ILE A 1 95 ? -7.628 0.374 -4.408 1.00 82.44 95 ILE A CA 1
ATOM 666 C C . ILE A 1 95 ? -8.858 0.394 -5.328 1.00 82.44 95 ILE A C 1
ATOM 668 O O . ILE A 1 95 ? -9.367 -0.661 -5.700 1.00 82.44 95 ILE A O 1
ATOM 672 N N . THR A 1 96 ? -9.310 1.583 -5.732 1.00 75.44 96 THR A N 1
ATOM 673 C CA . THR A 1 96 ? -10.525 1.764 -6.552 1.00 75.44 96 THR A CA 1
ATOM 674 C C . THR A 1 96 ? -10.392 1.184 -7.969 1.00 75.44 96 THR A C 1
ATOM 676 O O . THR A 1 96 ? -11.378 0.737 -8.548 1.00 75.44 96 THR A O 1
ATOM 679 N N . ALA A 1 97 ? -9.180 1.171 -8.534 1.00 75.94 97 ALA A N 1
ATOM 680 C CA . ALA A 1 97 ? -8.891 0.666 -9.880 1.00 75.94 97 ALA A CA 1
ATOM 681 C C . ALA A 1 97 ? -7.563 -0.124 -9.905 1.00 75.94 97 ALA A C 1
ATOM 683 O O . ALA A 1 97 ? -6.551 0.393 -10.372 1.00 75.94 97 ALA A O 1
ATOM 684 N N . PRO A 1 98 ? -7.534 -1.368 -9.391 1.00 72.75 98 PRO A N 1
ATOM 685 C CA . PRO A 1 98 ? -6.289 -2.109 -9.168 1.00 72.75 98 PRO A CA 1
ATOM 686 C C . PRO A 1 98 ? -5.631 -2.654 -10.446 1.00 72.75 98 PRO A C 1
ATOM 688 O O . PRO A 1 98 ? -4.532 -3.184 -10.369 1.00 72.75 98 PRO A O 1
ATOM 691 N N . GLY A 1 99 ? -6.280 -2.553 -11.612 1.00 73.94 99 GLY A N 1
ATOM 692 C CA . GLY A 1 99 ? -5.766 -3.121 -12.867 1.00 73.94 99 GLY A CA 1
ATOM 693 C C . GLY A 1 99 ? -4.621 -2.331 -13.508 1.00 73.94 99 GLY A C 1
ATOM 694 O O . GLY A 1 99 ? -3.947 -2.846 -14.389 1.00 73.94 99 GLY A O 1
ATOM 695 N N . THR A 1 100 ? -4.376 -1.090 -13.084 1.00 76.69 100 THR A N 1
ATOM 696 C CA . THR A 1 100 ? -3.349 -0.235 -13.695 1.00 76.69 100 THR A CA 1
ATOM 697 C C . THR A 1 100 ? -2.593 0.553 -12.639 1.00 76.69 100 THR A C 1
ATOM 699 O O . THR A 1 100 ? -3.214 1.201 -11.797 1.00 76.69 100 THR A O 1
ATOM 702 N N . ALA A 1 101 ? -1.267 0.577 -12.741 1.00 81.06 101 ALA A N 1
ATOM 703 C CA . ALA A 1 101 ? -0.403 1.452 -11.959 1.00 81.06 101 ALA A CA 1
ATOM 704 C C . ALA A 1 101 ? 0.191 2.559 -12.827 1.00 81.06 101 ALA A C 1
ATOM 706 O O . ALA A 1 101 ? 0.421 2.375 -14.023 1.00 81.06 101 ALA A O 1
ATOM 707 N N . ARG A 1 102 ? 0.514 3.702 -12.222 1.00 85.12 102 ARG A N 1
ATOM 708 C CA . ARG A 1 102 ? 1.424 4.673 -12.835 1.00 85.12 102 ARG A CA 1
ATOM 709 C C . ARG A 1 102 ? 2.828 4.427 -12.316 1.00 85.12 102 ARG A C 1
ATOM 711 O O . ARG A 1 102 ? 3.036 4.368 -11.113 1.00 85.12 102 ARG A O 1
ATOM 718 N N . ALA A 1 103 ? 3.786 4.303 -13.216 1.00 85.81 103 ALA A N 1
ATOM 719 C CA . ALA A 1 103 ? 5.167 4.035 -12.878 1.00 85.81 103 ALA A CA 1
ATOM 720 C C . ALA A 1 103 ? 6.037 5.250 -13.197 1.00 85.81 103 ALA A C 1
ATOM 722 O O . ALA A 1 103 ? 6.045 5.733 -14.332 1.00 85.81 103 ALA A O 1
ATOM 723 N N . THR A 1 104 ? 6.771 5.742 -12.202 1.00 89.06 104 THR A N 1
ATOM 724 C CA . THR A 1 104 ? 7.646 6.909 -12.330 1.00 89.06 104 THR A CA 1
ATOM 725 C C . THR A 1 104 ? 9.059 6.580 -11.873 1.00 89.06 104 THR A C 1
ATOM 727 O O . THR A 1 104 ? 9.275 5.922 -10.859 1.00 89.06 104 THR A O 1
ATOM 730 N N . LYS A 1 105 ? 10.056 7.030 -12.635 1.00 89.50 105 LYS A N 1
ATOM 731 C CA . LYS A 1 105 ? 11.472 6.838 -12.308 1.00 89.50 105 LYS A CA 1
ATOM 732 C C . LYS A 1 105 ? 12.247 8.139 -12.524 1.00 89.50 105 LYS A C 1
ATOM 734 O O . LYS A 1 105 ? 12.276 8.633 -13.659 1.00 89.50 105 LYS A O 1
ATOM 739 N N . PRO A 1 106 ? 12.903 8.687 -11.485 1.00 87.44 106 PRO A N 1
ATOM 740 C CA . PRO A 1 106 ? 13.798 9.822 -11.647 1.00 87.44 106 PRO A CA 1
ATOM 741 C C . PRO A 1 106 ? 15.138 9.405 -12.277 1.00 87.44 106 PRO A C 1
ATOM 743 O O . PRO A 1 106 ? 15.611 8.276 -12.118 1.00 87.44 106 PRO A O 1
ATOM 746 N N . VAL A 1 107 ? 15.764 10.349 -12.984 1.00 90.00 107 VAL A N 1
ATOM 747 C CA . VAL A 1 107 ? 17.121 10.186 -13.530 1.00 90.00 107 VAL A CA 1
ATOM 748 C C . VAL A 1 107 ? 18.118 10.028 -12.379 1.00 90.00 107 VAL A C 1
ATOM 750 O O . VAL A 1 107 ? 17.987 10.677 -11.344 1.00 90.00 107 VAL A O 1
ATOM 753 N N . GLY A 1 108 ? 19.110 9.159 -12.558 1.00 87.75 108 GLY A N 1
ATOM 754 C CA . GLY A 1 108 ? 20.144 8.857 -11.567 1.00 87.75 108 GLY A CA 1
ATOM 755 C C . GLY A 1 108 ? 19.713 7.883 -10.465 1.00 87.75 108 GLY A C 1
ATOM 756 O O . GLY A 1 108 ? 20.514 7.582 -9.588 1.00 87.75 108 GLY A O 1
ATOM 757 N N . SER A 1 109 ? 18.477 7.376 -10.504 1.00 87.38 109 SER A N 1
ATOM 758 C CA . SER A 1 109 ? 17.964 6.369 -9.567 1.00 87.38 109 SER A CA 1
ATOM 759 C C . SER A 1 109 ? 17.848 5.003 -10.236 1.00 87.38 109 SER A C 1
ATOM 761 O O . SER A 1 109 ? 17.496 4.923 -11.413 1.00 87.38 109 SER A O 1
ATOM 763 N N . THR A 1 110 ? 18.077 3.927 -9.486 1.00 87.69 110 THR A N 1
ATOM 764 C CA . THR A 1 110 ? 17.704 2.558 -9.885 1.00 87.69 110 THR A CA 1
ATOM 765 C C . THR A 1 110 ? 16.299 2.177 -9.421 1.00 87.69 110 THR A C 1
ATOM 767 O O . THR A 1 110 ? 15.730 1.213 -9.925 1.00 87.69 110 THR A O 1
ATOM 770 N N . ALA A 1 111 ? 15.714 2.959 -8.511 1.00 86.94 111 ALA A N 1
ATOM 771 C CA . ALA A 1 111 ? 14.372 2.748 -7.999 1.00 86.94 111 ALA A CA 1
ATOM 772 C C . ALA A 1 111 ? 13.311 3.387 -8.904 1.00 86.94 111 ALA A C 1
ATOM 774 O O . ALA A 1 111 ? 13.444 4.546 -9.313 1.00 86.94 111 ALA A O 1
ATOM 775 N N . ILE A 1 112 ? 12.252 2.626 -9.165 1.00 85.31 112 ILE A N 1
ATOM 776 C CA . ILE A 1 112 ? 11.000 3.059 -9.783 1.00 85.31 112 ILE A CA 1
ATOM 777 C C . ILE A 1 112 ? 9.901 3.086 -8.721 1.00 85.31 112 ILE A C 1
ATOM 779 O O . ILE A 1 112 ? 9.822 2.185 -7.892 1.00 85.31 112 ILE A O 1
ATOM 783 N N . THR A 1 113 ? 9.025 4.077 -8.773 1.00 86.12 113 THR A N 1
ATOM 784 C CA . THR A 1 113 ? 7.835 4.162 -7.931 1.00 86.12 113 THR A CA 1
ATOM 785 C C . THR A 1 113 ? 6.620 3.709 -8.733 1.00 86.12 113 THR A C 1
ATOM 787 O O . THR A 1 113 ? 6.310 4.290 -9.771 1.00 86.12 113 THR A O 1
ATOM 790 N N . LEU A 1 114 ? 5.916 2.680 -8.259 1.00 81.69 114 LEU A N 1
ATOM 791 C CA . LEU A 1 114 ? 4.596 2.293 -8.755 1.00 81.69 114 LEU A CA 1
ATOM 792 C C . LEU A 1 114 ? 3.516 2.929 -7.883 1.00 81.69 114 LEU A C 1
ATOM 794 O O . LEU A 1 114 ? 3.325 2.517 -6.742 1.00 81.69 114 LEU A O 1
ATOM 798 N N . ASP A 1 115 ? 2.790 3.900 -8.421 1.00 83.75 115 ASP A N 1
ATOM 799 C CA . ASP A 1 115 ? 1.543 4.395 -7.849 1.00 83.75 115 ASP A CA 1
ATOM 800 C C . ASP A 1 115 ? 0.387 3.489 -8.275 1.00 83.75 115 ASP A C 1
ATOM 802 O O . ASP A 1 115 ? -0.073 3.498 -9.420 1.00 83.75 115 ASP A O 1
ATOM 806 N N . LEU A 1 116 ? -0.053 2.671 -7.330 1.00 77.62 116 LEU A N 1
ATOM 807 C CA . LEU A 1 116 ? -1.100 1.678 -7.498 1.00 77.62 116 LEU A CA 1
ATOM 808 C C . LEU A 1 116 ? -2.495 2.270 -7.306 1.00 77.62 116 LEU A C 1
ATOM 810 O O . LEU A 1 116 ? -3.462 1.677 -7.763 1.00 77.62 116 LEU A O 1
ATOM 814 N N . ALA A 1 117 ? -2.626 3.407 -6.618 1.00 74.94 117 ALA A N 1
ATOM 815 C CA . ALA A 1 117 ? -3.922 3.980 -6.258 1.00 74.94 117 ALA A CA 1
ATOM 816 C C . ALA A 1 117 ? -4.127 5.366 -6.870 1.00 74.94 117 ALA A C 1
ATOM 818 O O . ALA A 1 117 ? -4.543 6.308 -6.198 1.00 74.94 117 ALA A O 1
ATOM 819 N N . THR A 1 118 ? -3.913 5.466 -8.182 1.00 69.00 118 THR A N 1
ATOM 820 C CA . THR A 1 118 ? -4.138 6.695 -8.965 1.00 69.00 118 THR A CA 1
ATOM 821 C C . THR A 1 118 ? -5.579 7.216 -8.857 1.00 69.00 118 THR A C 1
ATOM 823 O O . THR A 1 118 ? -5.824 8.420 -8.927 1.00 69.00 118 THR A O 1
ATOM 826 N N . SER A 1 119 ? -6.538 6.307 -8.649 1.00 69.44 119 SER A N 1
ATOM 827 C CA . SER A 1 119 ? -7.968 6.596 -8.451 1.00 69.44 119 SER A CA 1
ATOM 828 C C . SER A 1 119 ? -8.400 6.570 -6.976 1.00 69.44 119 SER A C 1
ATOM 830 O O . SER A 1 119 ? -9.593 6.635 -6.675 1.00 69.44 119 SER A O 1
ATOM 832 N N . GLY A 1 120 ? -7.442 6.480 -6.052 1.00 74.12 120 GLY A N 1
ATOM 833 C CA . GLY A 1 120 ? -7.673 6.412 -4.614 1.00 74.12 120 GLY A CA 1
ATOM 834 C C . GLY A 1 120 ? -7.826 4.993 -4.053 1.00 74.12 120 GLY A C 1
ATOM 835 O O . GLY A 1 120 ? -7.894 4.005 -4.790 1.00 74.12 120 GLY A O 1
ATOM 836 N N . VAL A 1 121 ? -7.909 4.915 -2.725 1.00 75.81 121 VAL A N 1
ATOM 837 C CA . VAL A 1 121 ? -8.283 3.719 -1.956 1.00 75.81 121 VAL A CA 1
ATOM 838 C C . VAL A 1 121 ? -9.581 4.010 -1.207 1.00 75.81 121 VAL A C 1
ATOM 840 O O . VAL A 1 121 ? -9.722 5.065 -0.593 1.00 75.81 121 VAL A O 1
ATOM 843 N N . THR A 1 122 ? -10.516 3.066 -1.220 1.00 79.75 122 THR A N 1
ATOM 844 C CA . THR A 1 122 ? -11.703 3.086 -0.359 1.00 79.75 122 THR A CA 1
ATOM 845 C C . THR A 1 122 ? -11.387 2.408 0.966 1.00 79.75 122 THR A C 1
ATOM 847 O O . THR A 1 122 ? -10.854 1.297 0.948 1.00 79.75 122 THR A O 1
ATOM 850 N N . LEU A 1 123 ? -11.759 3.010 2.096 1.00 81.12 123 LEU A N 1
ATOM 851 C CA . LEU A 1 123 ? -11.680 2.339 3.395 1.00 81.12 123 LEU A CA 1
ATOM 852 C C . LEU A 1 123 ? -12.809 1.320 3.572 1.00 81.12 123 LEU A C 1
ATOM 854 O O . LEU A 1 123 ? -13.913 1.492 3.060 1.00 81.12 123 LEU A O 1
ATOM 858 N N . ASP A 1 124 ? -12.508 0.243 4.287 1.00 85.69 124 ASP A N 1
ATOM 859 C CA . ASP A 1 124 ? -13.456 -0.822 4.585 1.00 85.69 124 ASP A CA 1
ATOM 860 C C . ASP A 1 124 ? -14.203 -0.532 5.900 1.00 85.69 124 ASP A C 1
ATOM 862 O O . ASP A 1 124 ? -13.565 -0.188 6.902 1.00 85.69 124 ASP A O 1
ATOM 866 N N . PRO A 1 125 ? -15.536 -0.706 5.951 1.00 83.00 125 PRO A N 1
ATOM 867 C CA . PRO A 1 125 ? -16.314 -0.495 7.171 1.00 83.00 125 PRO A CA 1
ATOM 868 C C . PRO A 1 125 ? -15.852 -1.341 8.364 1.00 83.00 125 PRO A C 1
ATOM 870 O O . PRO A 1 125 ? -15.986 -0.905 9.506 1.00 83.00 125 PRO A O 1
ATOM 873 N N . ALA A 1 126 ? -15.278 -2.529 8.130 1.00 85.06 126 ALA A N 1
ATOM 874 C CA . ALA A 1 126 ? -14.760 -3.379 9.199 1.00 85.06 126 ALA A CA 1
ATOM 875 C C . ALA A 1 126 ? -13.584 -2.730 9.942 1.00 85.06 126 ALA A C 1
ATOM 877 O O . ALA A 1 126 ? -13.368 -3.016 11.121 1.00 85.06 126 ALA A O 1
ATOM 878 N N . PHE A 1 127 ? -12.831 -1.848 9.280 1.00 87.81 127 PHE A N 1
ATOM 879 C CA . PHE A 1 127 ? -11.764 -1.097 9.927 1.00 87.81 127 PHE A CA 1
ATOM 880 C C . PHE A 1 127 ? -12.310 0.002 10.841 1.00 87.81 127 PHE A C 1
ATOM 882 O O . PHE A 1 127 ? -11.873 0.093 11.987 1.00 87.81 127 PHE A O 1
ATOM 889 N N . ALA A 1 128 ? -13.298 0.776 10.381 1.00 86.75 128 ALA A N 1
ATOM 890 C CA . ALA A 1 128 ? -13.964 1.787 11.205 1.00 86.75 128 ALA A CA 1
ATOM 891 C C . ALA A 1 128 ? -14.623 1.148 12.439 1.00 86.75 128 ALA A C 1
ATOM 893 O O . ALA A 1 128 ? -14.339 1.556 13.563 1.00 86.75 128 ALA A O 1
ATOM 894 N N . ALA A 1 129 ? -15.373 0.056 12.243 1.00 87.69 129 ALA A N 1
ATOM 895 C CA . ALA A 1 129 ? -15.969 -0.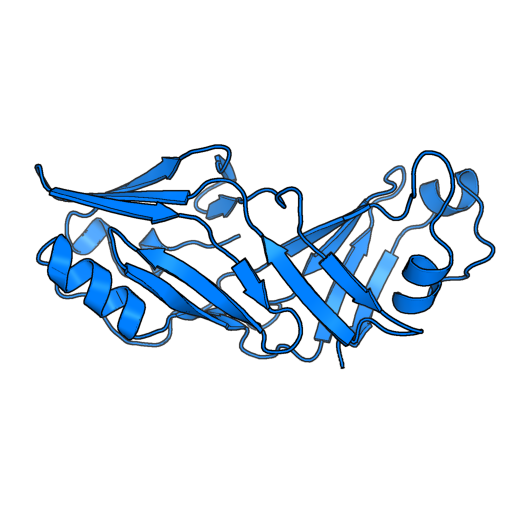711 13.338 1.00 87.69 129 ALA A CA 1
ATOM 896 C C . ALA A 1 129 ? -14.910 -1.216 14.331 1.00 87.69 129 ALA A C 1
ATOM 898 O O . ALA A 1 129 ? -15.102 -1.170 15.542 1.00 87.69 129 ALA A O 1
ATOM 899 N N . ALA A 1 130 ? -13.744 -1.646 13.838 1.00 88.56 130 ALA A N 1
ATOM 900 C CA . ALA A 1 130 ? -12.665 -2.083 14.707 1.00 88.56 130 ALA A CA 1
ATOM 901 C C . ALA A 1 130 ? -12.115 -0.957 15.603 1.00 88.56 130 ALA A C 1
ATOM 903 O O . ALA A 1 130 ? -11.756 -1.214 16.760 1.00 88.56 130 ALA A O 1
ATOM 904 N N . ILE A 1 131 ? -12.049 0.268 15.087 1.00 89.69 131 ILE A N 1
ATOM 905 C CA . ILE A 1 131 ? -11.654 1.438 15.871 1.00 89.69 131 ILE A CA 1
ATOM 906 C C . ILE A 1 131 ? -12.758 1.798 16.870 1.00 89.69 131 ILE A C 1
ATOM 908 O O . ILE A 1 131 ? -12.446 1.943 18.052 1.00 89.69 131 ILE A O 1
ATOM 912 N N . ASP A 1 132 ? -14.019 1.835 16.432 1.00 91.06 132 ASP A N 1
ATOM 913 C CA . ASP A 1 132 ? -15.188 2.121 17.276 1.00 91.06 132 ASP A CA 1
ATOM 914 C C . ASP A 1 132 ? -15.276 1.172 18.475 1.00 91.06 132 ASP A C 1
ATOM 916 O O . ASP A 1 132 ? -15.380 1.632 19.612 1.00 91.06 132 ASP A O 1
ATOM 920 N N . ASP A 1 133 ? -15.117 -0.135 18.243 1.00 90.06 133 ASP A N 1
ATOM 921 C CA . ASP A 1 133 ? -15.130 -1.162 19.291 1.00 90.06 133 ASP A CA 1
ATOM 922 C C . ASP A 1 133 ? -14.063 -0.930 20.371 1.00 90.06 133 ASP A C 1
ATOM 924 O O . ASP A 1 133 ? -14.259 -1.294 21.529 1.00 90.06 133 ASP A O 1
ATOM 928 N N . THR A 1 134 ? -12.900 -0.392 19.987 1.00 90.81 134 THR A N 1
ATOM 929 C CA . THR A 1 134 ? -11.739 -0.292 20.888 1.00 90.81 134 THR A CA 1
ATOM 930 C C . THR A 1 134 ? -11.659 1.069 21.566 1.00 90.81 134 THR A C 1
ATOM 932 O O . THR A 1 134 ? -11.347 1.151 22.747 1.00 90.81 134 THR A O 1
ATOM 935 N N . LEU A 1 135 ? -11.898 2.145 20.816 1.00 92.19 135 LEU A N 1
ATOM 936 C CA . LEU A 1 135 ? -11.728 3.518 21.289 1.00 92.19 135 LEU A CA 1
ATOM 937 C C . LEU A 1 135 ? -13.058 4.170 21.694 1.00 92.19 135 LEU A C 1
ATOM 939 O O . LEU A 1 135 ? -13.055 5.296 22.188 1.00 92.19 135 LEU A O 1
ATOM 943 N N . GLY A 1 136 ? -14.199 3.503 21.492 1.00 89.69 136 GLY A N 1
ATOM 944 C CA . GLY A 1 136 ? -15.514 4.073 21.785 1.00 89.69 136 GLY A CA 1
ATOM 945 C C . GLY A 1 136 ? -15.789 5.313 20.934 1.00 89.69 136 GLY A C 1
ATOM 946 O O . GLY A 1 136 ? -16.102 6.387 21.458 1.00 89.69 136 GLY A O 1
ATOM 947 N N . THR A 1 137 ? -15.562 5.202 19.629 1.00 89.25 137 THR A N 1
ATOM 948 C CA . THR A 1 137 ? -15.869 6.236 18.631 1.00 89.25 137 THR A CA 1
ATOM 949 C C . THR A 1 137 ? -17.157 5.911 17.876 1.00 89.25 137 THR A C 1
ATOM 951 O O . THR A 1 137 ? -17.761 4.859 18.082 1.00 89.25 137 THR A O 1
ATOM 954 N N . THR A 1 138 ? -17.610 6.848 17.044 1.00 87.81 138 THR A N 1
ATOM 955 C CA . THR A 1 138 ? -18.700 6.635 16.081 1.00 87.81 138 THR A CA 1
ATOM 956 C C . THR A 1 138 ? -18.246 7.115 14.711 1.00 87.81 138 THR A C 1
ATOM 958 O O . THR A 1 138 ? -18.680 8.170 14.239 1.00 87.81 138 THR A O 1
ATOM 961 N N . LEU A 1 139 ? -17.289 6.402 14.124 1.00 82.69 139 LEU A N 1
ATOM 962 C CA . LEU A 1 139 ? -16.661 6.821 12.878 1.00 82.69 139 LEU A CA 1
ATOM 963 C C . LEU A 1 139 ? -17.601 6.618 11.681 1.00 82.69 139 LEU A C 1
ATOM 965 O O . LEU A 1 139 ? -18.363 5.647 11.626 1.00 82.69 139 LEU A O 1
ATOM 969 N N . PRO A 1 140 ? -17.554 7.513 10.681 1.00 74.88 140 PRO A N 1
ATOM 970 C CA . PRO A 1 140 ? -18.306 7.322 9.453 1.00 74.88 140 PRO A CA 1
ATOM 971 C C . PRO A 1 140 ? -17.782 6.098 8.687 1.00 74.88 140 PRO A C 1
ATOM 973 O O . PRO A 1 140 ? -16.582 5.911 8.516 1.00 74.88 140 PRO A O 1
ATOM 976 N N . THR A 1 141 ? -18.696 5.284 8.155 1.00 70.19 141 THR A N 1
ATOM 977 C CA . THR A 1 141 ? -18.380 4.129 7.288 1.00 70.19 141 THR A CA 1
ATOM 978 C C . THR A 1 141 ? -18.411 4.477 5.798 1.00 70.19 141 THR A C 1
ATOM 980 O O . THR A 1 141 ? -18.347 3.594 4.941 1.00 70.19 141 THR A O 1
ATOM 983 N N . ASN A 1 142 ? -18.533 5.767 5.476 1.00 63.16 142 ASN A N 1
ATOM 984 C CA . ASN A 1 142 ? -18.594 6.234 4.100 1.00 63.16 142 ASN A CA 1
ATOM 985 C C . ASN A 1 142 ? -17.246 6.027 3.390 1.00 63.16 142 ASN A C 1
ATOM 987 O O . ASN A 1 142 ? -16.194 6.137 4.024 1.00 63.16 142 ASN A O 1
ATOM 991 N N . PRO A 1 143 ? -17.254 5.780 2.068 1.00 56.19 143 PRO A N 1
ATOM 992 C CA . PRO A 1 143 ? -16.032 5.727 1.284 1.00 56.19 143 PRO A CA 1
ATOM 993 C C . PRO A 1 143 ? -15.284 7.049 1.413 1.00 56.19 143 PRO A C 1
ATOM 995 O O . PRO A 1 143 ? -15.800 8.112 1.064 1.00 56.19 143 PRO A O 1
ATOM 998 N N . VAL A 1 144 ? -14.059 6.973 1.908 1.00 57.47 144 VAL A N 1
ATOM 999 C CA . VAL A 1 144 ? -13.198 8.141 2.013 1.00 57.47 144 VAL A CA 1
ATOM 1000 C C . VAL A 1 144 ? -12.606 8.471 0.643 1.00 57.47 144 VAL A C 1
ATOM 1002 O O . VAL A 1 144 ? -12.098 7.570 -0.031 1.00 57.47 144 VAL A O 1
ATOM 1005 N N . PRO A 1 145 ? -12.621 9.744 0.216 1.00 54.03 145 PRO A N 1
ATOM 1006 C CA . PRO A 1 145 ? -11.938 10.153 -0.997 1.00 54.03 145 PRO A CA 1
ATOM 1007 C C . PRO A 1 145 ? -10.412 10.270 -0.810 1.00 54.03 145 PRO A C 1
ATOM 1009 O O . PRO A 1 145 ? -9.929 10.950 0.084 1.00 54.03 145 PRO A O 1
ATOM 1012 N N . ARG A 1 146 ? -9.687 9.664 -1.763 1.00 55.62 146 ARG A N 1
ATOM 1013 C CA . ARG A 1 146 ? -8.279 9.892 -2.156 1.00 55.62 146 ARG A CA 1
ATOM 1014 C C . ARG A 1 146 ? -7.198 9.742 -1.076 1.00 55.62 146 ARG A C 1
ATOM 1016 O O . ARG A 1 146 ? -6.579 10.708 -0.658 1.00 55.62 146 ARG A O 1
ATOM 1023 N N . THR A 1 147 ? -6.827 8.495 -0.816 1.00 61.84 147 THR A N 1
ATOM 1024 C CA . THR A 1 147 ? -5.470 8.131 -0.370 1.00 61.84 147 THR A CA 1
ATOM 1025 C C . THR A 1 147 ? -4.704 7.482 -1.526 1.00 61.84 147 THR A C 1
ATOM 1027 O O . THR A 1 147 ? -5.315 6.839 -2.382 1.00 61.84 147 THR A O 1
ATOM 1030 N N . THR A 1 148 ? -3.383 7.659 -1.596 1.00 67.12 148 THR A N 1
ATOM 1031 C CA . THR A 1 148 ? -2.548 7.076 -2.663 1.00 67.12 148 THR A CA 1
ATOM 1032 C C . THR A 1 148 ? -1.730 5.902 -2.127 1.00 67.12 148 THR A C 1
ATOM 1034 O O . THR A 1 148 ? -1.395 5.824 -0.946 1.00 67.12 148 THR A O 1
ATOM 1037 N N . LEU A 1 149 ? -1.358 4.950 -2.976 1.00 72.94 149 LEU A N 1
ATOM 1038 C CA . LEU A 1 149 ? -0.496 3.839 -2.583 1.00 72.94 149 LEU A CA 1
ATOM 1039 C C . LEU A 1 149 ? 0.637 3.740 -3.586 1.00 72.94 149 LEU A C 1
ATOM 1041 O O . LEU A 1 149 ? 0.481 3.150 -4.646 1.00 72.94 149 LEU A O 1
ATOM 1045 N N . ALA A 1 150 ? 1.773 4.316 -3.214 1.00 76.12 150 ALA A N 1
ATOM 1046 C CA . ALA A 1 150 ? 3.004 4.249 -3.974 1.00 76.12 150 ALA A CA 1
ATOM 1047 C C . ALA A 1 150 ? 3.944 3.200 -3.372 1.00 76.12 150 ALA A C 1
ATOM 1049 O O . ALA A 1 150 ? 4.028 3.070 -2.147 1.00 76.12 150 ALA A O 1
ATOM 1050 N N . ILE A 1 151 ? 4.637 2.455 -4.231 1.00 75.00 151 ILE A N 1
ATOM 1051 C CA . ILE A 1 151 ? 5.581 1.407 -3.848 1.00 75.00 151 ILE A CA 1
ATOM 1052 C C . ILE A 1 151 ? 6.857 1.569 -4.657 1.00 75.00 151 ILE A C 1
ATOM 1054 O O . ILE A 1 151 ? 6.821 1.514 -5.884 1.00 75.00 151 ILE A O 1
ATOM 1058 N N . ASP A 1 152 ? 7.983 1.705 -3.965 1.00 78.44 152 ASP A N 1
ATOM 1059 C CA . ASP A 1 152 ? 9.288 1.750 -4.612 1.00 78.44 152 ASP A CA 1
ATOM 1060 C C . ASP A 1 152 ? 9.816 0.337 -4.868 1.00 78.44 152 ASP A C 1
ATOM 1062 O O . ASP A 1 152 ? 9.810 -0.530 -3.987 1.00 78.44 152 ASP A O 1
ATOM 1066 N N . ILE A 1 153 ? 10.293 0.113 -6.086 1.00 79.56 153 ILE A N 1
ATOM 1067 C CA . ILE A 1 153 ? 10.890 -1.134 -6.546 1.00 79.56 153 ILE A CA 1
ATOM 1068 C C . ILE A 1 153 ? 12.274 -0.814 -7.082 1.00 79.56 153 ILE A C 1
ATOM 1070 O O . ILE A 1 153 ? 12.436 0.081 -7.907 1.00 79.56 153 ILE A O 1
ATOM 1074 N N . ASP A 1 154 ? 13.274 -1.569 -6.646 1.00 84.25 154 ASP A N 1
ATOM 1075 C CA . ASP A 1 154 ? 14.612 -1.450 -7.208 1.00 84.25 154 ASP A CA 1
ATOM 1076 C C . ASP A 1 154 ? 14.737 -2.295 -8.481 1.00 84.25 154 ASP A C 1
ATOM 1078 O O . ASP A 1 154 ? 14.416 -3.488 -8.488 1.00 84.25 154 ASP A O 1
ATOM 1082 N N . LEU A 1 155 ? 15.190 -1.672 -9.569 1.00 85.88 155 LEU A N 1
ATOM 1083 C CA . LEU A 1 155 ? 15.353 -2.329 -10.866 1.00 85.88 155 LEU A CA 1
ATOM 1084 C C . LEU A 1 155 ? 16.633 -3.168 -10.950 1.00 85.88 155 LEU A C 1
ATOM 1086 O O . LEU A 1 155 ? 16.829 -3.880 -11.936 1.00 85.88 155 LEU A O 1
ATOM 1090 N N . ILE A 1 156 ? 17.496 -3.119 -9.931 1.00 86.69 156 ILE A N 1
ATOM 1091 C CA . ILE A 1 156 ? 18.719 -3.926 -9.867 1.00 86.69 156 ILE A CA 1
ATOM 1092 C C . ILE A 1 156 ? 18.556 -5.152 -8.966 1.00 86.69 156 ILE A C 1
ATOM 1094 O O . ILE A 1 156 ? 17.821 -5.167 -7.979 1.00 86.69 156 ILE A O 1
ATOM 1098 N N . ARG A 1 157 ? 19.319 -6.197 -9.283 1.00 81.38 157 ARG A N 1
ATOM 1099 C CA . ARG A 1 157 ? 19.563 -7.348 -8.413 1.00 81.38 157 ARG A CA 1
ATOM 1100 C C . ARG A 1 157 ? 21.050 -7.370 -8.071 1.00 81.38 157 ARG A C 1
ATOM 1102 O O . ARG A 1 157 ? 21.873 -7.809 -8.869 1.00 81.38 157 ARG A O 1
ATOM 1109 N N . GLY A 1 158 ? 21.406 -6.876 -6.887 1.00 82.81 158 GLY A N 1
ATOM 1110 C CA . GLY A 1 158 ? 22.809 -6.680 -6.515 1.00 82.81 158 GLY A CA 1
ATOM 1111 C C . GLY A 1 158 ? 23.408 -5.491 -7.267 1.00 82.81 158 GLY A C 1
ATOM 1112 O O . GLY A 1 158 ? 23.120 -4.353 -6.918 1.00 82.81 158 GLY A O 1
ATOM 1113 N N . HIS A 1 159 ? 24.221 -5.751 -8.294 1.00 82.88 159 HIS A N 1
ATOM 1114 C CA . HIS A 1 159 ? 24.893 -4.706 -9.085 1.00 82.88 159 HIS A CA 1
ATOM 1115 C C . HIS A 1 159 ? 24.502 -4.692 -10.567 1.00 82.88 159 HIS A C 1
ATOM 1117 O O . HIS A 1 159 ? 25.058 -3.913 -11.335 1.00 82.88 159 HIS A O 1
ATOM 1123 N N . THR A 1 160 ? 23.566 -5.547 -10.983 1.00 87.62 160 THR A N 1
ATOM 1124 C CA . THR A 1 160 ? 23.136 -5.645 -12.382 1.00 87.62 160 THR A CA 1
ATOM 1125 C C . THR A 1 160 ? 21.639 -5.379 -12.514 1.00 87.62 160 THR A C 1
ATOM 1127 O O . THR A 1 160 ? 20.882 -5.780 -11.621 1.00 87.62 160 THR A O 1
ATOM 1130 N N . PRO A 1 161 ? 21.185 -4.763 -13.619 1.00 88.75 161 PRO A N 1
ATOM 1131 C CA . PRO A 1 161 ? 19.763 -4.653 -13.930 1.00 88.75 161 PRO A CA 1
ATOM 1132 C C . PRO A 1 161 ? 19.066 -6.022 -13.926 1.00 88.75 161 PRO A C 1
ATOM 1134 O O . PRO A 1 161 ? 19.665 -7.038 -14.284 1.00 88.75 161 PRO A O 1
ATOM 1137 N N . ASN A 1 162 ? 17.811 -6.066 -13.477 1.00 87.75 162 ASN A N 1
ATOM 1138 C CA . ASN A 1 162 ? 17.000 -7.281 -13.450 1.00 87.75 162 ASN A CA 1
ATOM 1139 C C . ASN A 1 162 ? 16.170 -7.384 -14.748 1.00 87.75 162 ASN A C 1
ATOM 1141 O O . ASN A 1 162 ? 15.129 -6.728 -14.839 1.00 87.75 162 ASN A O 1
ATOM 1145 N N . PRO A 1 163 ? 16.580 -8.202 -15.738 1.00 83.94 163 PRO A N 1
ATOM 1146 C CA . PRO A 1 163 ? 15.973 -8.205 -17.072 1.00 83.94 163 PRO A CA 1
ATOM 1147 C C . PRO A 1 163 ? 14.496 -8.611 -17.057 1.00 83.94 163 PRO A C 1
ATOM 1149 O O . PRO A 1 163 ? 13.703 -8.075 -17.832 1.00 83.94 163 PRO A O 1
ATOM 1152 N N . ASP A 1 164 ? 14.099 -9.500 -16.147 1.00 82.38 164 ASP A N 1
ATOM 1153 C CA . ASP A 1 164 ? 12.712 -9.953 -16.049 1.00 82.38 164 ASP A CA 1
ATOM 1154 C C . ASP A 1 164 ? 11.792 -8.839 -15.526 1.00 82.38 164 ASP A C 1
ATOM 1156 O O . ASP A 1 164 ? 10.674 -8.667 -16.009 1.00 82.38 164 ASP A O 1
ATOM 1160 N N . LEU A 1 165 ? 12.281 -8.046 -14.565 1.00 83.00 165 LEU A N 1
ATOM 1161 C CA . LEU A 1 165 ? 11.553 -6.901 -14.020 1.00 83.00 165 LEU A CA 1
ATOM 1162 C C . LEU A 1 165 ? 11.498 -5.744 -15.023 1.00 83.00 165 LEU A C 1
ATOM 1164 O O . LEU A 1 165 ? 10.454 -5.115 -15.162 1.00 83.00 165 LEU 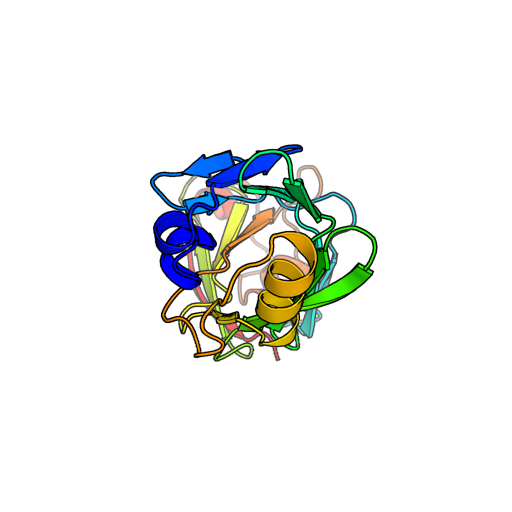A O 1
ATOM 1168 N N . LEU A 1 166 ? 12.589 -5.495 -15.754 1.00 85.81 166 LEU A N 1
ATOM 1169 C CA . LEU A 1 166 ? 12.599 -4.526 -16.853 1.00 85.81 166 LEU A CA 1
ATOM 1170 C C . LEU A 1 166 ? 11.563 -4.905 -17.918 1.00 85.81 166 LEU A C 1
ATOM 1172 O O . LEU A 1 166 ? 10.715 -4.085 -18.260 1.00 85.81 166 LEU A O 1
ATOM 1176 N N . THR A 1 167 ? 11.558 -6.169 -18.351 1.00 86.19 167 THR A N 1
ATOM 1177 C CA . THR A 1 167 ? 10.571 -6.687 -19.312 1.00 86.19 167 THR A CA 1
ATOM 1178 C C . THR A 1 167 ? 9.146 -6.528 -18.784 1.00 86.19 167 THR A C 1
ATOM 1180 O O . THR A 1 167 ? 8.272 -6.071 -19.513 1.00 86.19 167 THR A O 1
ATOM 1183 N N . ALA A 1 168 ? 8.909 -6.860 -17.510 1.00 82.94 168 ALA A N 1
ATOM 1184 C CA . ALA A 1 168 ? 7.596 -6.736 -16.875 1.00 82.94 168 ALA A CA 1
ATOM 1185 C C . ALA A 1 168 ? 7.072 -5.294 -16.804 1.00 82.94 168 ALA A C 1
ATOM 1187 O O . ALA A 1 168 ? 5.864 -5.088 -16.717 1.00 82.94 168 ALA A O 1
ATOM 1188 N N . LEU A 1 169 ? 7.971 -4.310 -16.851 1.00 83.62 169 LEU A N 1
ATOM 1189 C CA . LEU A 1 169 ? 7.656 -2.883 -16.901 1.00 83.62 169 LEU A CA 1
ATOM 1190 C C . LEU A 1 169 ? 7.595 -2.337 -18.339 1.00 83.62 169 LEU A C 1
ATOM 1192 O O . LEU A 1 169 ? 7.448 -1.130 -18.523 1.00 83.62 169 LEU A O 1
ATOM 1196 N N . GLY A 1 170 ? 7.725 -3.200 -19.353 1.00 84.38 170 GLY A N 1
ATOM 1197 C CA . GLY A 1 170 ? 7.763 -2.807 -20.762 1.00 84.38 170 GLY A CA 1
ATOM 1198 C C . GLY A 1 170 ? 9.052 -2.088 -21.170 1.00 84.38 170 GLY A C 1
ATOM 1199 O O . GLY A 1 170 ? 9.058 -1.369 -22.167 1.00 84.38 170 GLY A O 1
ATOM 1200 N N . LEU A 1 171 ? 10.129 -2.246 -20.398 1.00 86.94 171 LEU A N 1
ATOM 1201 C CA . LEU A 1 171 ? 11.438 -1.660 -20.677 1.00 86.94 171 LEU A CA 1
ATOM 1202 C C . LEU A 1 171 ? 12.318 -2.633 -21.460 1.00 86.94 171 LEU A C 1
ATOM 1204 O O . LEU A 1 171 ? 12.126 -3.850 -21.418 1.00 86.94 171 LEU A O 1
ATOM 1208 N N . ASP A 1 172 ? 13.322 -2.085 -22.142 1.00 87.12 172 ASP A N 1
ATOM 1209 C CA . ASP A 1 172 ? 14.335 -2.886 -22.819 1.00 87.12 172 ASP A CA 1
ATOM 1210 C C . ASP A 1 172 ? 15.146 -3.692 -21.787 1.00 87.12 172 ASP A C 1
ATOM 1212 O O . ASP A 1 172 ? 15.817 -3.142 -20.913 1.00 87.12 172 ASP A O 1
ATOM 1216 N N . SER A 1 173 ? 15.072 -5.021 -21.880 1.00 85.31 173 SER A N 1
ATOM 1217 C CA . SER A 1 173 ? 15.772 -5.945 -20.985 1.00 85.31 173 SER A CA 1
ATOM 1218 C C . SER A 1 173 ? 17.289 -5.965 -21.183 1.00 85.31 173 SER A C 1
ATOM 1220 O O . SER A 1 173 ? 17.987 -6.590 -20.388 1.00 85.31 173 SER A O 1
ATOM 1222 N N . SER A 1 174 ? 17.793 -5.339 -22.251 1.00 88.62 174 SER A N 1
ATOM 1223 C CA . SER A 1 174 ? 19.222 -5.246 -22.561 1.00 88.62 174 SER A CA 1
ATOM 1224 C C . SER A 1 174 ? 19.910 -4.010 -21.973 1.00 88.62 174 SER A C 1
ATOM 1226 O O . SER A 1 174 ? 21.125 -3.888 -22.113 1.00 88.62 174 SER A O 1
ATOM 1228 N N . LEU A 1 175 ? 19.164 -3.132 -21.283 1.00 89.00 175 LEU A N 1
ATOM 1229 C CA . LEU A 1 175 ? 19.719 -1.953 -20.615 1.00 89.00 175 LEU A CA 1
ATOM 1230 C C . LEU A 1 175 ? 20.837 -2.339 -19.646 1.00 89.00 175 LEU A C 1
ATOM 1232 O O . LEU A 1 175 ? 20.654 -3.192 -18.772 1.00 89.00 175 LEU A O 1
ATOM 1236 N N . ASP A 1 176 ? 21.974 -1.658 -19.765 1.00 92.06 176 ASP A N 1
ATOM 1237 C CA . ASP A 1 176 ? 23.033 -1.724 -18.769 1.00 92.06 176 ASP A CA 1
ATOM 1238 C C . ASP A 1 176 ? 22.754 -0.769 -17.589 1.00 92.06 176 ASP A C 1
ATOM 1240 O O . ASP A 1 176 ? 21.734 -0.076 -17.534 1.00 92.06 176 ASP A O 1
ATOM 1244 N N . LEU A 1 177 ? 23.635 -0.756 -16.582 1.00 89.06 177 LEU A N 1
ATOM 1245 C CA . LEU A 1 177 ? 23.443 0.094 -15.404 1.00 89.06 177 LEU A CA 1
ATOM 1246 C C . LEU A 1 177 ? 23.533 1.594 -15.736 1.00 89.06 177 LEU A C 1
ATOM 1248 O O . LEU A 1 177 ? 22.818 2.386 -15.124 1.00 89.06 177 LEU A O 1
ATOM 1252 N N . ALA A 1 178 ? 24.401 1.997 -16.664 1.00 91.06 178 ALA A N 1
ATOM 1253 C CA . ALA A 1 178 ? 24.566 3.403 -17.019 1.00 91.06 178 ALA A CA 1
ATOM 1254 C C . ALA A 1 178 ? 23.327 3.916 -17.764 1.00 91.06 178 ALA A C 1
ATOM 1256 O O . ALA A 1 178 ? 22.783 4.963 -17.400 1.00 91.06 178 ALA A O 1
ATOM 1257 N N . ASP A 1 179 ? 22.826 3.135 -18.720 1.00 91.12 179 ASP A N 1
ATOM 1258 C CA . ASP A 1 179 ? 21.600 3.428 -19.457 1.00 91.12 179 ASP A CA 1
ATOM 1259 C C . ASP A 1 179 ? 20.385 3.433 -18.526 1.00 91.12 179 ASP A C 1
ATOM 1261 O O . ASP A 1 179 ? 19.551 4.341 -18.575 1.00 91.12 179 ASP A O 1
ATOM 1265 N N . LEU A 1 180 ? 20.314 2.469 -17.602 1.00 89.38 180 LEU A N 1
ATOM 1266 C CA . LEU A 1 180 ? 19.268 2.423 -16.587 1.00 89.38 180 LEU A CA 1
ATOM 1267 C C . LEU A 1 180 ? 19.278 3.681 -15.713 1.00 89.38 180 LEU A C 1
ATOM 1269 O O . LEU A 1 180 ? 18.215 4.226 -15.426 1.00 89.38 180 LEU A O 1
ATOM 1273 N N . LEU A 1 181 ? 20.446 4.160 -15.283 1.00 90.06 181 LEU A N 1
ATOM 1274 C CA . LEU A 1 181 ? 20.557 5.384 -14.487 1.00 90.06 181 LEU A CA 1
ATOM 1275 C C . LEU A 1 181 ? 20.180 6.629 -15.301 1.00 90.06 181 LEU A C 1
ATOM 1277 O O . LEU A 1 181 ? 19.543 7.531 -14.757 1.00 90.06 181 LEU A O 1
ATOM 1281 N N . ALA A 1 182 ? 20.505 6.676 -16.593 1.00 91.69 182 ALA A N 1
ATOM 1282 C CA . ALA A 1 182 ? 20.125 7.775 -17.481 1.00 91.69 182 ALA A CA 1
ATOM 1283 C C . ALA A 1 182 ? 18.621 7.785 -17.828 1.00 91.69 182 ALA A C 1
ATOM 1285 O O . ALA A 1 182 ? 18.060 8.844 -18.121 1.00 91.69 182 ALA A O 1
ATOM 1286 N N . LEU A 1 183 ? 17.954 6.628 -17.764 1.00 88.62 183 LEU A N 1
ATOM 1287 C CA . LEU A 1 183 ? 16.545 6.474 -18.112 1.00 88.62 183 LEU A CA 1
ATOM 1288 C C . LEU A 1 183 ? 15.619 7.259 -17.170 1.00 88.62 183 LEU A C 1
ATOM 1290 O O . LEU A 1 183 ? 15.589 7.042 -15.952 1.00 88.62 183 LEU A O 1
ATOM 1294 N N . ARG A 1 184 ? 14.770 8.098 -17.769 1.00 89.75 184 ARG A N 1
ATOM 1295 C CA . ARG A 1 184 ? 13.566 8.648 -17.138 1.00 89.75 184 ARG A CA 1
ATOM 1296 C C . ARG A 1 184 ? 12.357 7.838 -17.582 1.00 89.75 184 ARG A C 1
ATOM 1298 O O . ARG A 1 184 ? 12.207 7.571 -18.771 1.00 89.75 184 ARG A O 1
ATOM 1305 N N . LEU A 1 185 ? 11.478 7.514 -16.641 1.00 87.06 185 LEU A N 1
ATOM 1306 C CA . LEU A 1 185 ? 10.237 6.808 -16.936 1.00 87.06 185 LEU A CA 1
ATOM 1307 C C . LEU A 1 185 ? 9.043 7.545 -16.339 1.00 87.06 185 LEU A C 1
ATOM 1309 O O . LEU A 1 185 ? 9.087 7.978 -15.187 1.00 87.06 185 LEU A O 1
ATOM 1313 N N . ASP A 1 186 ? 7.993 7.665 -17.138 1.00 88.12 186 ASP A N 1
ATOM 1314 C CA . ASP A 1 186 ? 6.648 8.051 -16.720 1.00 88.12 186 ASP A CA 1
ATOM 1315 C C . ASP A 1 186 ? 5.678 7.321 -17.649 1.00 88.12 186 ASP A C 1
ATOM 1317 O O . ASP A 1 186 ? 5.515 7.702 -18.808 1.00 88.12 186 ASP A O 1
ATOM 1321 N N . THR A 1 187 ? 5.136 6.196 -17.188 1.00 84.00 187 THR A N 1
ATOM 1322 C CA . THR A 1 187 ? 4.273 5.336 -18.008 1.00 84.00 187 THR A CA 1
ATOM 1323 C C . THR A 1 187 ? 3.181 4.680 -17.176 1.00 84.00 187 THR A C 1
ATOM 1325 O O . THR A 1 187 ? 3.286 4.567 -15.954 1.00 84.00 187 THR A O 1
ATOM 1328 N N . THR A 1 188 ? 2.129 4.217 -17.841 1.00 84.12 188 THR A N 1
ATOM 1329 C CA . THR A 1 188 ? 1.152 3.308 -17.243 1.00 84.12 188 THR A CA 1
ATOM 1330 C C . THR A 1 188 ? 1.673 1.879 -17.349 1.00 84.12 188 THR A C 1
ATOM 1332 O O . THR A 1 188 ? 2.150 1.463 -18.403 1.00 84.12 188 THR A O 1
ATOM 1335 N N . VAL A 1 189 ? 1.580 1.137 -16.251 1.00 80.38 189 VAL A N 1
ATOM 1336 C CA . VAL A 1 189 ? 1.940 -0.276 -16.161 1.00 80.38 189 VAL A CA 1
ATOM 1337 C C . VAL A 1 189 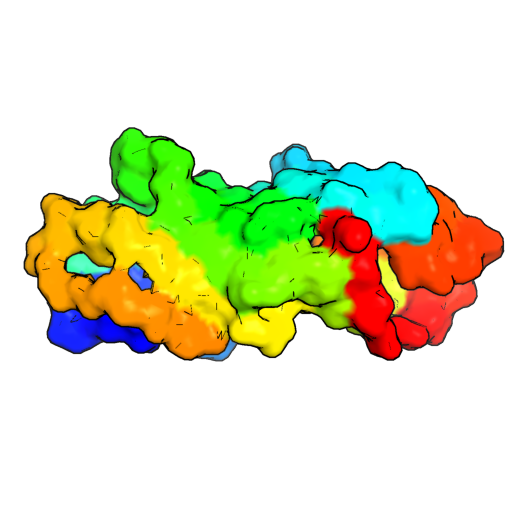? 0.677 -1.075 -15.902 1.00 80.38 189 VAL A C 1
ATOM 1339 O O . VAL A 1 189 ? -0.083 -0.785 -14.976 1.00 80.38 189 VAL A O 1
ATOM 1342 N N . ASP A 1 190 ? 0.472 -2.080 -16.740 1.00 78.00 190 ASP A N 1
ATOM 1343 C CA . ASP A 1 190 ? -0.585 -3.062 -16.565 1.00 78.00 190 ASP A CA 1
ATOM 1344 C C . ASP A 1 190 ? -0.205 -4.051 -15.449 1.00 78.00 190 ASP A C 1
ATOM 1346 O O . ASP A 1 190 ? 0.925 -4.554 -15.417 1.00 78.00 190 ASP A O 1
ATOM 1350 N N . LEU A 1 191 ? -1.130 -4.281 -14.515 1.00 71.62 191 LEU A N 1
ATOM 1351 C CA . LEU A 1 191 ? -0.960 -5.204 -13.388 1.00 71.62 191 LEU A CA 1
ATOM 1352 C C . LEU A 1 191 ? -1.725 -6.530 -13.578 1.00 71.62 191 LEU A C 1
ATOM 1354 O O . LEU A 1 191 ? -1.696 -7.373 -12.668 1.00 71.62 191 LEU A O 1
ATOM 1358 N N . GLY A 1 192 ? -2.420 -6.715 -14.712 1.00 61.38 192 GLY A N 1
ATOM 1359 C CA . GLY A 1 192 ? -3.260 -7.887 -14.974 1.00 61.38 192 GLY A CA 1
ATOM 1360 C C . GLY A 1 192 ? -3.574 -8.132 -16.440 1.00 61.38 192 GLY A C 1
ATOM 1361 O O . GLY A 1 192 ? -4.574 -7.555 -16.912 1.00 61.38 192 GLY A O 1
#

Organism: NCBI:txid155974

Sequence (192 aa):
MIDVEGALDLGGQGVSAATIGGSGHIDDDVNFKVAKGSAISYDRQIRGGRVLLLGGLRLAKGTETLLVSGMSADLKTGVITAKVGLRPGIRLGAITAPGTARATKPVGSTAITLDLATSGVTLDPAFAAAIDDTLGTTLPTNPVPRTTLAIDIDLIRGHTPNPDLLTALGLDSSLDLADLLALRLDTTVDLG

Radius of gyration: 17.91 Å; chains: 1; bounding box: 44×29×51 Å

Secondary structure (DSSP, 8-state):
-B--HHHHTTGGGT-EEEEETT-EEETTEEE-PBPTT-EEEEESEEEEEEEEB--EEEEEETTEEEEEEEEEEETTT-EEEEEETTEEEEEEEEES-TTEEEEEE-TT-SEEEEE--TT-EEEPHHHHHHHHHHH------SPPP----EEEEESEETTEE-HHHHHHTT--TT--HHHHHH--EEEEEE--

Foldseek 3Di:
DDQPCVQFVCVVQQKDKDWFFQWDDDPNDIDWAFDPPWDFDFFLATQKTKTWTGTWMWIDHDPFIKTWHRWIAILNFQWIFTAIRPRGGQTQWGAPDSFKWKWWDDAQAQKIKTWRRPQATFGALSVVVSCCVGNVGDTDRDTGGDDIDIHIDGQDDPQFGDLRVCSNQVHHSPDTPNNSNRDTDTDMGGND

pLDDT: mean 81.82, std 9.1, range [54.03, 94.12]